Protein AF-A0AAW1VMZ6-F1 (afdb_monomer)

Secondary structure (DSSP, 8-state):
------------------------TT-TT--EEEEEEEEEE-SS-EEEEEEEEE--SS--B-TT--EEEEE-SSS-EEEEEESEEES-----TT-TT-SSS--SB--SEEEEEEPPTT--GGG--TT--STT-B--TTT-TTTTEEEEEEEEESS-S-SS---PPPBTTTT-------

Sequence (178 aa):
MVKADSIYTAVCCFFLLALGSAYDPLDPTGNITIRWDILSWTGDGYVATVSIFNYQMFRHVQAPGWSLGWSWTRDEVLWGMLGAETTERGDCSRFRGGVDDPPHCCKRNLKVVDLLPGTPYNQQIARCCKGGILTSMVQDQETSASLFQMTVGAAGTTTKCCVVPPLANGGRLLLLWR

Solvent-accessible surface area (backbone atoms only — not comparable to full-atom values): 10314 Å² total; per-residue (Å²): 140,81,86,88,77,85,80,83,78,78,78,76,75,79,72,75,78,72,82,69,68,95,74,42,92,92,39,82,82,43,45,73,50,76,47,80,45,76,77,47,77,49,89,38,18,33,34,34,39,38,40,39,36,28,58,20,61,85,56,58,44,54,85,86,22,47,36,50,39,29,34,52,86,65,77,40,33,34,50,43,64,28,12,39,44,64,82,64,37,66,77,52,85,84,58,76,89,28,98,87,60,65,61,60,25,45,43,54,67,43,43,34,31,41,29,48,70,85,65,57,75,94,47,55,44,75,56,29,30,58,33,24,44,26,32,11,39,75,76,36,63,74,46,8,33,39,27,30,36,38,33,37,30,60,67,48,74,64,90,73,67,82,77,78,54,57,36,40,81,82,66,46,65,59,56,79,86,120

pLDDT: mean 78.8, std 18.74, range [32.47, 96.94]

Mean predicted aligned error: 11.14 Å

InterPro domains:
  IPR006918 COBRA [PTHR31673] (11-165)
  IPR060662 COBRA, N-terminal domain [PF04833] (46-165)

Foldseek 3Di:
DDDDDDDPPPPPPPPPPPPDDVADPVFNPWDKDKDWAFPAADQFFTKIKIKIFGQGQADKQDPLAFKWKFFAPDQKFWQDKAQKAWPDADDQVVCVVDPPRTRRHRDRITIMWGAAPPPDPVRHDQLGHPSRIAGHCNVPVRRRMHMMMTIMGNQGRDPPDRDPTQTPPRPDGPPVPD

Organism: Rubus argutus (NCBI:txid59490)

Structure (mmCIF, N/CA/C/O backbone):
data_AF-A0AAW1VMZ6-F1
#
_entry.id   AF-A0AA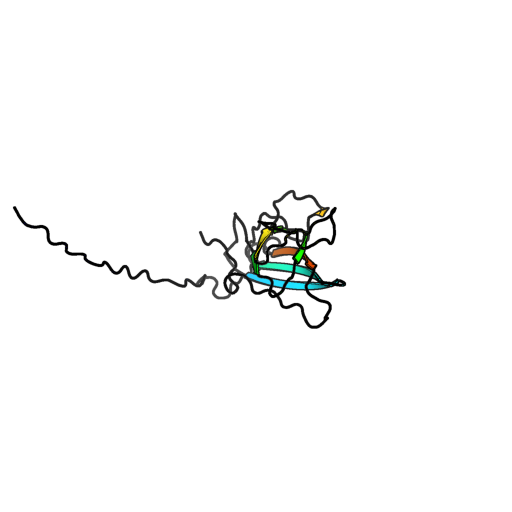W1VMZ6-F1
#
loop_
_atom_site.group_PDB
_atom_site.id
_atom_site.type_symbol
_atom_site.label_atom_id
_atom_site.label_alt_id
_atom_site.label_comp_id
_atom_site.label_asym_id
_atom_site.label_entity_id
_atom_site.label_seq_id
_atom_site.pdbx_PDB_ins_code
_atom_site.Cartn_x
_atom_site.Cartn_y
_atom_site.Cartn_z
_atom_site.occupancy
_atom_site.B_iso_or_equiv
_atom_site.auth_seq_id
_atom_site.auth_comp_id
_atom_site.auth_asym_id
_atom_site.auth_atom_id
_atom_site.pdbx_PDB_model_num
ATOM 1 N N . MET A 1 1 ? -40.238 -58.448 -2.789 1.00 36.75 1 MET A N 1
ATOM 2 C CA . MET A 1 1 ? -39.249 -57.951 -3.771 1.00 36.75 1 MET A CA 1
ATOM 3 C C . MET A 1 1 ? -39.868 -56.761 -4.483 1.00 36.75 1 MET A C 1
ATOM 5 O O . MET A 1 1 ? -40.692 -56.954 -5.364 1.00 36.75 1 MET A O 1
ATOM 9 N N . VAL A 1 2 ? -39.564 -55.549 -4.018 1.00 35.88 2 VAL A N 1
ATOM 10 C CA . VAL A 1 2 ? -40.061 -54.287 -4.589 1.00 35.88 2 VAL A CA 1
ATOM 11 C C . VAL A 1 2 ? -38.928 -53.704 -5.432 1.00 35.88 2 VAL A C 1
ATOM 13 O O . VAL A 1 2 ? -37.799 -53.620 -4.953 1.00 35.88 2 VAL A O 1
ATOM 16 N N . LYS A 1 3 ? -39.210 -53.384 -6.699 1.00 36.38 3 LYS A N 1
ATOM 17 C CA . LYS A 1 3 ? -38.272 -52.720 -7.612 1.00 36.38 3 LYS A CA 1
ATOM 18 C C . LYS A 1 3 ? -38.065 -51.281 -7.134 1.00 36.38 3 LYS A C 1
ATOM 20 O O . LYS A 1 3 ? -39.035 -50.566 -6.904 1.00 36.38 3 LYS A O 1
ATOM 25 N N . ALA A 1 4 ? -36.807 -50.909 -6.929 1.00 43.59 4 ALA A N 1
ATOM 26 C CA . ALA A 1 4 ? -36.398 -49.572 -6.533 1.00 43.59 4 ALA A CA 1
ATOM 27 C C . ALA A 1 4 ? -36.334 -48.683 -7.779 1.00 43.59 4 ALA A C 1
ATOM 29 O O . ALA A 1 4 ? -35.342 -48.720 -8.503 1.00 43.59 4 ALA A O 1
ATOM 30 N N . ASP A 1 5 ? -37.387 -47.904 -8.022 1.00 41.81 5 ASP A N 1
ATOM 31 C CA . ASP A 1 5 ? -37.356 -46.825 -9.005 1.00 41.81 5 ASP A CA 1
ATOM 32 C C . ASP A 1 5 ? -37.083 -45.502 -8.281 1.00 41.81 5 ASP A C 1
ATOM 34 O O . ASP A 1 5 ? -37.770 -45.099 -7.341 1.00 41.81 5 ASP A O 1
ATOM 38 N N . SER A 1 6 ? -35.974 -44.894 -8.691 1.00 41.31 6 SER A N 1
ATOM 39 C CA . SER A 1 6 ? -35.284 -43.778 -8.059 1.00 41.31 6 SER A CA 1
ATOM 40 C C . SER A 1 6 ? -36.091 -42.481 -8.126 1.00 41.31 6 SER A C 1
ATOM 42 O O . SER A 1 6 ? -36.323 -41.934 -9.204 1.00 41.31 6 SER A O 1
ATOM 44 N N . ILE A 1 7 ? -36.470 -41.950 -6.964 1.00 47.78 7 ILE A N 1
ATOM 45 C CA . ILE A 1 7 ? -37.054 -40.615 -6.822 1.00 47.78 7 ILE A CA 1
ATOM 46 C C . ILE A 1 7 ? -35.904 -39.662 -6.479 1.00 47.78 7 ILE A C 1
ATOM 48 O O . ILE A 1 7 ? -35.557 -39.477 -5.315 1.00 47.78 7 ILE A O 1
ATOM 52 N N . TYR A 1 8 ? -35.267 -39.072 -7.491 1.00 43.03 8 TYR A N 1
ATOM 53 C CA . TYR A 1 8 ? -34.312 -37.983 -7.279 1.00 43.03 8 TYR A CA 1
ATOM 54 C C . TYR A 1 8 ? -35.087 -36.704 -6.931 1.00 43.03 8 TYR A C 1
ATOM 56 O O . TYR A 1 8 ? -35.386 -35.882 -7.794 1.00 43.03 8 TYR A O 1
ATOM 64 N N . THR A 1 9 ? -35.441 -36.525 -5.658 1.00 47.03 9 THR A N 1
ATOM 65 C CA . THR A 1 9 ? -35.856 -35.220 -5.131 1.00 47.03 9 THR A CA 1
ATOM 66 C C . THR A 1 9 ? -34.674 -34.262 -5.226 1.00 47.03 9 THR A C 1
ATOM 68 O O . THR A 1 9 ? -33.769 -34.286 -4.392 1.00 47.03 9 THR A O 1
ATOM 71 N N . ALA A 1 10 ? -34.673 -33.419 -6.259 1.00 54.44 10 ALA A N 1
ATOM 72 C CA . ALA A 1 10 ? -33.813 -32.252 -6.339 1.00 54.44 10 ALA A CA 1
ATOM 73 C C . ALA A 1 10 ? -34.220 -31.281 -5.223 1.00 54.44 10 ALA A C 1
ATOM 75 O O . ALA A 1 10 ? -35.118 -30.454 -5.384 1.00 54.44 10 ALA A O 1
ATOM 76 N N . VAL A 1 11 ? -33.577 -31.406 -4.061 1.00 55.16 11 VAL A N 1
ATOM 77 C CA . VAL A 1 11 ? -33.596 -30.367 -3.034 1.00 55.16 11 VAL A CA 1
ATOM 78 C C . VAL A 1 11 ? -32.822 -29.196 -3.621 1.00 55.16 11 VAL A C 1
ATOM 80 O O . VAL A 1 11 ? -31.596 -29.130 -3.563 1.00 55.16 11 VAL A O 1
ATOM 83 N N . CYS A 1 12 ? -33.559 -28.299 -4.268 1.00 49.38 12 CYS A N 1
ATOM 84 C CA . CYS A 1 12 ? -33.076 -26.996 -4.672 1.00 49.38 12 CYS A CA 1
ATOM 85 C C . CYS A 1 12 ? -32.808 -26.215 -3.382 1.00 49.38 12 CYS A C 1
ATOM 87 O O . CYS A 1 12 ? -33.668 -25.484 -2.892 1.00 49.38 12 CYS A O 1
ATOM 89 N N . CYS A 1 13 ? -31.629 -26.424 -2.789 1.00 50.44 13 CYS A N 1
ATOM 90 C CA . CYS A 1 13 ? -31.060 -25.490 -1.835 1.00 50.44 13 CYS A CA 1
ATOM 91 C C . CYS A 1 13 ? -30.952 -24.156 -2.569 1.00 50.44 13 CYS A C 1
ATOM 93 O O . CYS A 1 13 ? -29.979 -23.898 -3.277 1.00 50.44 13 CYS A O 1
ATOM 95 N N . PHE A 1 14 ? -31.974 -23.317 -2.401 1.00 49.91 14 PHE A N 1
ATOM 96 C CA . PHE A 1 14 ? -31.858 -21.876 -2.507 1.00 49.91 14 PHE A CA 1
ATOM 97 C C . PHE A 1 14 ? -30.816 -21.447 -1.469 1.00 49.91 14 PHE A C 1
ATOM 99 O O . PHE A 1 14 ? -31.136 -20.973 -0.382 1.00 49.91 14 PHE A O 1
ATOM 106 N N . PHE A 1 15 ? -29.539 -21.652 -1.794 1.00 49.59 15 PHE A N 1
ATOM 107 C CA . PHE A 1 15 ? -28.476 -20.842 -1.246 1.00 49.59 15 PHE A CA 1
ATOM 108 C C . PHE A 1 15 ? -28.786 -19.432 -1.727 1.00 49.59 15 PHE A C 1
ATOM 110 O O . PHE A 1 15 ? -28.472 -19.050 -2.853 1.00 49.59 15 PHE A O 1
ATOM 117 N N . LEU A 1 16 ? -29.481 -18.681 -0.873 1.00 49.38 16 LEU A N 1
ATOM 118 C CA . LEU A 1 16 ? -29.458 -17.234 -0.903 1.00 49.38 16 LEU A CA 1
ATOM 119 C C . LEU A 1 16 ? -27.979 -16.855 -0.897 1.00 49.38 16 LEU A C 1
ATOM 121 O O . LEU A 1 16 ? -27.317 -16.898 0.140 1.00 49.38 16 LEU A O 1
ATOM 125 N N . LEU A 1 17 ? -27.444 -16.538 -2.074 1.00 50.62 17 LEU A N 1
ATOM 126 C CA . LEU A 1 17 ? -26.209 -15.789 -2.199 1.00 50.62 17 LEU A CA 1
AT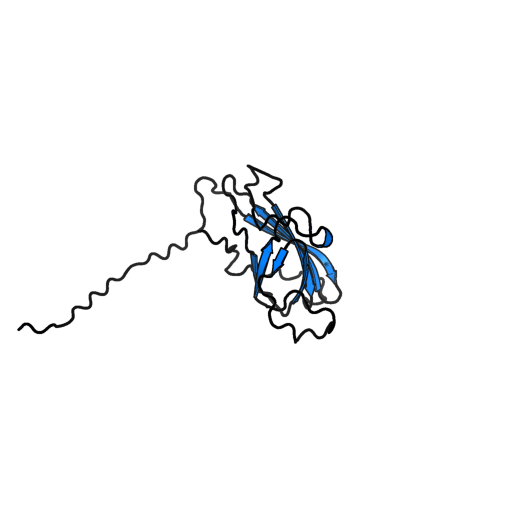OM 127 C C . LEU A 1 17 ? -26.507 -14.418 -1.598 1.00 50.62 17 LEU A C 1
ATOM 129 O O . LEU A 1 17 ? -26.889 -13.480 -2.293 1.00 50.62 17 LEU A O 1
ATOM 133 N N . ALA A 1 18 ? -26.388 -14.322 -0.277 1.00 51.62 18 ALA A N 1
ATOM 134 C CA . ALA A 1 18 ? -26.265 -13.050 0.386 1.00 51.62 18 ALA A CA 1
ATOM 135 C C . ALA A 1 18 ? -24.972 -12.437 -0.153 1.00 51.62 18 ALA A C 1
ATOM 137 O O . ALA A 1 18 ? -23.869 -12.789 0.266 1.00 51.62 18 ALA A O 1
ATOM 138 N N . LEU A 1 19 ? -25.106 -11.520 -1.110 1.00 49.56 19 LEU A N 1
ATOM 139 C CA . LEU A 1 19 ? -24.100 -10.502 -1.375 1.00 49.56 19 LEU A CA 1
ATOM 140 C C . LEU A 1 19 ? -24.062 -9.621 -0.123 1.00 49.56 19 LEU A C 1
ATOM 142 O O . LEU A 1 19 ? -24.613 -8.528 -0.101 1.00 49.56 19 LEU A O 1
ATOM 146 N N . GLY A 1 20 ? -23.510 -10.149 0.970 1.00 49.19 20 GLY A N 1
ATOM 147 C CA . GLY A 1 20 ? -23.432 -9.444 2.234 1.00 49.19 20 GLY A CA 1
ATOM 148 C C . GLY A 1 20 ? -22.498 -8.274 2.029 1.00 49.19 20 GLY A C 1
ATOM 149 O O . GLY A 1 20 ? -21.284 -8.474 2.015 1.00 49.19 20 GLY A O 1
ATOM 150 N N . SER A 1 21 ? -23.039 -7.071 1.818 1.00 56.09 21 SER A N 1
ATOM 151 C CA . SER A 1 21 ? -22.336 -5.845 2.175 1.00 56.09 21 SER A CA 1
ATOM 152 C C . SER A 1 21 ? -21.933 -5.996 3.641 1.00 56.09 21 SER A C 1
ATOM 154 O O . SER A 1 21 ? -22.704 -6.511 4.449 1.00 56.09 21 SER A O 1
ATOM 156 N N . ALA A 1 22 ? -20.699 -5.639 3.984 1.00 56.97 22 ALA A N 1
ATOM 157 C CA . ALA A 1 22 ? -20.262 -5.625 5.374 1.00 56.97 22 ALA A CA 1
ATOM 158 C C . ALA A 1 22 ? -20.888 -4.407 6.073 1.00 56.97 22 ALA A C 1
ATOM 160 O O . ALA A 1 22 ? -20.198 -3.458 6.426 1.00 56.97 22 ALA A O 1
ATOM 161 N N . TYR A 1 23 ? -22.217 -4.387 6.131 1.00 63.03 23 TYR A N 1
ATOM 162 C CA . TYR A 1 23 ? -23.002 -3.311 6.701 1.00 63.03 23 TYR A CA 1
ATOM 163 C C . TYR A 1 23 ? -23.120 -3.538 8.203 1.00 63.03 23 TYR A C 1
ATOM 165 O O . TYR A 1 23 ? -23.598 -4.587 8.637 1.00 63.03 23 TYR A O 1
ATOM 173 N N . ASP A 1 24 ? -22.667 -2.559 8.981 1.00 70.75 24 ASP A N 1
ATOM 174 C CA . ASP A 1 24 ? -22.766 -2.557 10.434 1.00 70.75 24 ASP A CA 1
ATOM 175 C C . ASP A 1 24 ? -23.875 -1.581 10.860 1.00 70.75 24 ASP A C 1
ATOM 177 O O . ASP A 1 24 ? -23.702 -0.371 10.719 1.00 70.75 24 ASP A O 1
ATOM 181 N N . PRO A 1 25 ? -25.025 -2.060 11.370 1.00 75.75 25 PRO A N 1
ATOM 182 C CA . PRO A 1 25 ? -26.114 -1.184 11.799 1.00 75.75 25 PRO A CA 1
ATOM 183 C C . PRO A 1 25 ? -25.729 -0.225 12.933 1.00 75.75 25 PRO A C 1
ATOM 185 O O . PRO A 1 25 ? -26.392 0.797 13.102 1.00 75.75 25 PRO A O 1
ATOM 188 N N . LEU A 1 26 ? -24.693 -0.553 13.715 1.00 80.38 26 LEU A N 1
ATOM 189 C CA . LEU A 1 26 ? -24.195 0.289 14.805 1.00 80.38 26 LEU A CA 1
ATOM 190 C C . LEU A 1 26 ? -23.210 1.358 14.317 1.00 80.38 26 LEU A C 1
ATOM 192 O O . LEU A 1 26 ? -22.935 2.308 15.046 1.00 80.38 26 LEU A O 1
ATOM 196 N N . ASP A 1 27 ? -22.700 1.212 13.096 1.00 80.81 27 ASP A N 1
ATOM 197 C CA . ASP A 1 27 ? -21.788 2.157 12.463 1.00 80.81 27 ASP A CA 1
ATOM 198 C C . ASP A 1 27 ? -22.094 2.289 10.958 1.00 80.81 27 ASP A 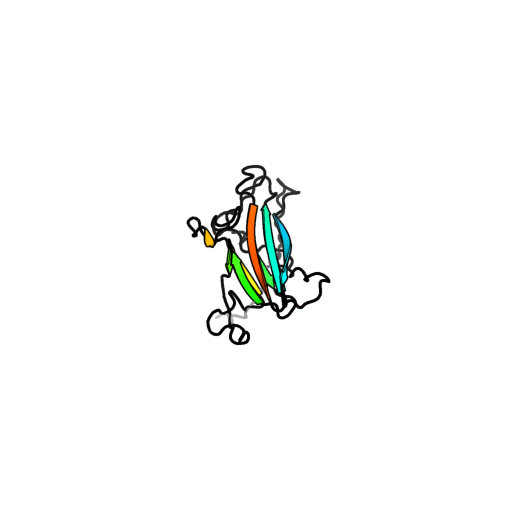C 1
ATOM 200 O O . ASP A 1 27 ? -21.320 1.853 10.099 1.00 80.81 27 ASP A O 1
ATOM 204 N N . PRO A 1 28 ? -23.252 2.883 10.614 1.00 80.31 28 PRO A N 1
ATOM 205 C CA . PRO A 1 28 ? -23.744 2.938 9.238 1.00 80.31 28 PRO A CA 1
ATOM 206 C C . PRO A 1 28 ? -22.873 3.801 8.310 1.00 80.31 28 PRO A C 1
ATOM 208 O O . PRO A 1 28 ? -23.012 3.722 7.089 1.00 80.31 28 PRO A O 1
ATOM 211 N N . THR A 1 29 ? -21.988 4.630 8.869 1.00 84.00 29 THR A N 1
ATOM 212 C CA . THR A 1 29 ? -21.056 5.498 8.131 1.00 84.00 29 THR A CA 1
ATOM 213 C C . THR A 1 29 ? -19.607 5.009 8.168 1.00 84.00 29 THR A C 1
ATOM 215 O O . THR A 1 29 ? -18.755 5.584 7.485 1.00 84.00 29 THR A O 1
ATOM 218 N N . GLY A 1 30 ? -19.320 3.964 8.946 1.00 84.31 30 GLY A N 1
ATOM 219 C CA . GLY A 1 30 ? -17.989 3.404 9.113 1.00 84.31 30 GLY A CA 1
ATOM 220 C C . GLY A 1 30 ? -17.438 2.853 7.809 1.00 84.31 30 GLY A C 1
ATOM 221 O O . GLY A 1 30 ? -18.082 2.068 7.110 1.00 84.31 30 GLY A O 1
ATOM 222 N N . ASN A 1 31 ? -16.213 3.242 7.475 1.00 88.19 31 ASN A N 1
ATOM 223 C CA . ASN A 1 31 ? -15.536 2.746 6.288 1.00 88.19 31 ASN A CA 1
ATOM 224 C C . ASN A 1 31 ? -14.038 2.577 6.524 1.00 88.19 31 ASN A C 1
ATOM 226 O O . ASN A 1 31 ? -13.459 3.131 7.458 1.00 88.19 31 ASN A O 1
ATOM 230 N N . ILE A 1 32 ? -13.414 1.806 5.642 1.00 89.44 32 ILE A N 1
ATOM 231 C CA . ILE A 1 32 ? -11.966 1.775 5.511 1.00 89.44 32 ILE A CA 1
ATOM 232 C C . ILE A 1 32 ? -11.634 2.499 4.217 1.00 89.44 32 ILE A C 1
ATOM 234 O O . ILE A 1 32 ? -12.106 2.116 3.146 1.00 89.44 32 ILE A O 1
ATOM 238 N N . THR A 1 33 ? -10.836 3.552 4.322 1.00 90.19 33 THR A N 1
ATOM 239 C CA . THR A 1 33 ? -10.415 4.353 3.175 1.00 90.19 33 THR A CA 1
ATOM 240 C C . THR A 1 33 ? -8.983 4.002 2.815 1.00 90.19 33 THR A C 1
ATOM 242 O O . THR A 1 33 ? -8.113 3.961 3.682 1.00 90.19 33 THR A O 1
ATOM 245 N N . ILE A 1 34 ? -8.735 3.786 1.524 1.00 91.75 34 ILE A N 1
ATOM 246 C CA . ILE A 1 34 ? -7.399 3.559 0.974 1.00 91.75 34 ILE A CA 1
ATOM 247 C C . ILE A 1 34 ? -7.087 4.716 0.033 1.00 91.75 34 ILE A C 1
ATOM 249 O O . ILE A 1 34 ? -7.871 4.996 -0.876 1.00 91.75 34 ILE A O 1
ATOM 253 N N . ARG A 1 35 ? -5.960 5.395 0.240 1.00 90.25 35 ARG A N 1
ATOM 254 C CA . ARG A 1 35 ? -5.523 6.517 -0.601 1.00 90.25 35 ARG A CA 1
ATOM 255 C C . ARG A 1 35 ? -4.168 6.215 -1.209 1.00 90.25 35 ARG A C 1
ATOM 257 O O . ARG A 1 35 ? -3.340 5.560 -0.584 1.00 90.25 35 ARG A O 1
ATOM 264 N N . TRP A 1 36 ? -3.980 6.708 -2.424 1.00 89.75 36 TRP A N 1
ATOM 265 C CA . TRP A 1 36 ? -2.769 6.558 -3.216 1.00 89.75 36 TRP A CA 1
ATOM 266 C C . TRP A 1 36 ? -2.218 7.948 -3.495 1.00 89.75 36 TRP A C 1
ATOM 268 O O . TRP A 1 36 ? -2.798 8.695 -4.281 1.00 89.75 36 TRP A O 1
ATOM 278 N N . ASP A 1 37 ? -1.116 8.290 -2.841 1.00 90.06 37 ASP A N 1
ATOM 279 C CA . ASP A 1 37 ? -0.487 9.600 -2.939 1.00 90.06 37 ASP A CA 1
ATOM 280 C C . ASP A 1 37 ? 0.815 9.469 -3.737 1.00 90.06 37 ASP A C 1
ATOM 282 O O . ASP A 1 37 ? 1.786 8.872 -3.272 1.00 90.06 37 ASP A O 1
ATOM 286 N N . ILE A 1 38 ? 0.838 10.005 -4.961 1.00 89.88 38 ILE A N 1
ATOM 287 C CA . ILE A 1 38 ? 2.034 10.002 -5.817 1.00 89.88 38 ILE A CA 1
ATOM 288 C C . ILE A 1 38 ? 2.984 11.091 -5.317 1.00 89.88 38 ILE A C 1
ATOM 290 O O . ILE A 1 38 ? 2.658 12.275 -5.367 1.00 89.88 38 ILE A O 1
ATOM 294 N N . LEU A 1 39 ? 4.161 10.687 -4.844 1.00 90.06 39 LEU A N 1
ATOM 295 C CA . LEU A 1 39 ? 5.169 11.591 -4.293 1.00 90.06 39 LEU A CA 1
ATOM 296 C C . LEU A 1 39 ? 6.048 12.196 -5.385 1.00 90.06 39 LEU A C 1
ATOM 298 O O . LEU A 1 39 ? 6.357 13.386 -5.360 1.00 90.06 39 LEU A O 1
ATOM 302 N N . SER A 1 40 ? 6.479 11.367 -6.332 1.00 88.69 40 SER A N 1
ATOM 303 C CA . SER A 1 40 ? 7.370 11.780 -7.410 1.00 88.69 40 SER A CA 1
ATOM 304 C C . SER A 1 40 ? 7.238 10.861 -8.617 1.00 88.69 40 SER A C 1
ATOM 306 O O . SER A 1 40 ? 6.835 9.703 -8.507 1.00 88.69 40 SER A O 1
ATOM 308 N N . TRP A 1 41 ? 7.597 11.396 -9.778 1.00 86.75 41 TRP A N 1
ATOM 309 C CA . TRP A 1 41 ? 7.678 10.658 -11.032 1.00 86.75 41 TRP A CA 1
ATOM 310 C C . TRP A 1 41 ? 9.133 10.295 -11.312 1.00 86.75 41 TRP A C 1
ATOM 312 O O . TRP A 1 41 ? 10.028 11.115 -11.097 1.00 86.75 41 TRP A O 1
ATOM 322 N N . THR A 1 42 ? 9.369 9.081 -11.794 1.00 82.38 42 THR A N 1
ATOM 323 C CA . THR A 1 42 ? 10.677 8.629 -12.281 1.00 82.38 42 THR A CA 1
ATOM 324 C C . THR A 1 42 ? 10.676 8.600 -13.811 1.00 82.38 42 THR A C 1
ATOM 326 O O . THR A 1 42 ? 9.673 8.910 -14.454 1.00 82.38 42 THR A O 1
ATOM 329 N N . GLY A 1 43 ? 11.814 8.255 -14.422 1.00 79.56 43 GLY A N 1
ATOM 330 C CA . GLY A 1 43 ? 11.938 8.210 -15.882 1.00 79.56 43 GLY A CA 1
ATOM 331 C C . GLY A 1 43 ? 11.013 7.195 -16.564 1.00 79.56 43 GLY A C 1
ATOM 332 O O . GLY A 1 43 ? 10.701 7.368 -17.735 1.00 79.56 43 GLY A O 1
ATOM 333 N N . ASP A 1 44 ? 10.563 6.163 -15.854 1.00 81.56 44 ASP A N 1
ATOM 334 C CA . ASP A 1 44 ? 9.736 5.069 -16.370 1.00 81.56 44 ASP A CA 1
ATOM 335 C C . ASP A 1 44 ? 8.571 4.697 -15.431 1.00 81.56 44 ASP A C 1
ATOM 337 O O . ASP A 1 44 ? 7.910 3.676 -15.635 1.00 81.56 44 ASP A O 1
ATOM 341 N N . GLY A 1 45 ? 8.312 5.502 -14.399 1.00 88.00 45 GLY A N 1
ATOM 342 C CA . GLY A 1 45 ? 7.518 5.092 -13.249 1.00 88.00 45 GLY A CA 1
ATOM 343 C C . GLY A 1 45 ? 7.200 6.214 -12.264 1.00 88.00 45 GLY A C 1
ATOM 344 O O . GLY A 1 45 ? 7.207 7.399 -12.603 1.00 88.00 45 GLY A O 1
ATOM 345 N N . TYR A 1 46 ? 6.897 5.836 -11.026 1.00 90.06 46 TYR A N 1
ATOM 346 C CA . TYR A 1 46 ? 6.580 6.768 -9.949 1.00 90.06 46 TYR A CA 1
ATOM 347 C C . TYR A 1 46 ? 6.818 6.151 -8.568 1.00 90.06 46 TYR A C 1
ATOM 349 O O . TYR A 1 46 ? 6.820 4.933 -8.388 1.00 90.06 46 TYR A O 1
ATOM 357 N N . VAL A 1 47 ? 6.981 7.011 -7.568 1.00 92.69 47 VAL A N 1
ATOM 358 C CA . VAL A 1 47 ? 6.967 6.635 -6.153 1.00 92.69 47 VAL A CA 1
ATOM 359 C C . VAL A 1 47 ? 5.635 7.073 -5.563 1.00 92.69 47 VAL A C 1
ATOM 361 O O . VAL A 1 47 ? 5.234 8.227 -5.723 1.00 92.69 47 VAL A O 1
ATOM 364 N N . ALA A 1 48 ? 4.949 6.165 -4.874 1.00 93.38 48 ALA A N 1
ATOM 365 C CA . ALA A 1 48 ? 3.682 6.454 -4.216 1.00 93.38 48 ALA A CA 1
ATOM 366 C C . ALA A 1 48 ? 3.668 5.949 -2.776 1.00 93.38 48 ALA A C 1
ATOM 368 O O . ALA A 1 48 ? 4.210 4.890 -2.466 1.00 93.38 48 ALA A O 1
ATOM 369 N N . THR A 1 49 ? 2.991 6.693 -1.912 1.00 95.62 49 THR A N 1
ATOM 370 C CA . THR A 1 49 ? 2.606 6.237 -0.580 1.00 95.62 49 THR A CA 1
ATOM 371 C C . THR A 1 49 ? 1.156 5.790 -0.622 1.00 95.62 49 THR A C 1
ATOM 373 O O . THR A 1 49 ? 0.292 6.500 -1.136 1.00 95.62 49 THR A O 1
ATOM 376 N N . VAL A 1 50 ? 0.878 4.620 -0.062 1.00 95.00 50 VAL A N 1
ATOM 377 C CA . VAL A 1 50 ? -0.483 4.141 0.157 1.00 95.00 50 VAL A CA 1
ATOM 378 C C . VA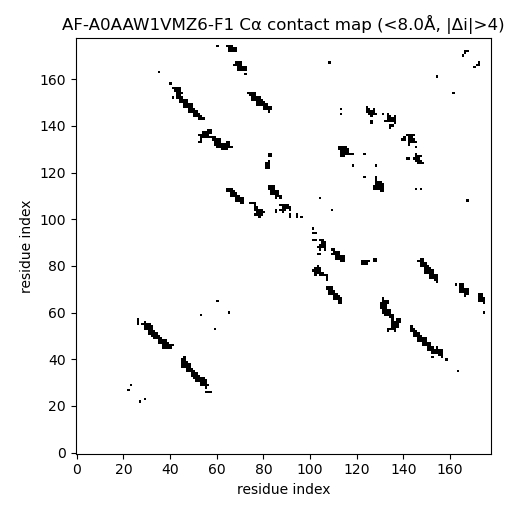L A 1 50 ? -0.796 4.241 1.628 1.00 95.00 50 VAL A C 1
ATOM 380 O O . VAL A 1 50 ? -0.017 3.802 2.471 1.00 95.00 50 VAL A O 1
ATOM 383 N N . SER A 1 51 ? -1.948 4.823 1.927 1.00 94.44 51 SER A N 1
ATOM 384 C CA . SER A 1 51 ? -2.457 4.947 3.284 1.00 94.44 51 SER A CA 1
ATOM 385 C C . SER A 1 51 ? -3.789 4.228 3.415 1.00 94.44 51 SER A C 1
ATOM 387 O O . SER A 1 51 ? -4.662 4.349 2.559 1.00 94.44 51 SER A O 1
ATOM 389 N N . ILE A 1 52 ? -3.932 3.465 4.493 1.00 94.94 52 ILE A N 1
ATOM 390 C CA . ILE A 1 52 ? -5.140 2.732 4.856 1.00 94.94 52 ILE A CA 1
ATOM 391 C C . ILE A 1 52 ? -5.609 3.291 6.191 1.00 94.94 52 ILE A C 1
ATOM 393 O O . ILE A 1 52 ? -4.867 3.245 7.170 1.00 94.94 52 ILE A O 1
ATOM 397 N N . PHE A 1 53 ? -6.829 3.812 6.228 1.00 93.19 53 PHE A N 1
ATOM 398 C CA . PHE A 1 53 ? -7.451 4.374 7.422 1.00 93.19 53 PHE A CA 1
ATOM 399 C C . PHE A 1 53 ? -8.709 3.599 7.766 1.00 93.19 53 PHE A C 1
ATOM 401 O O . PHE A 1 53 ? -9.565 3.411 6.904 1.00 93.19 53 PHE A O 1
ATOM 408 N N . ASN A 1 54 ? -8.843 3.199 9.026 1.00 92.62 54 ASN A N 1
ATOM 409 C CA . ASN A 1 54 ? -10.059 2.598 9.543 1.00 92.62 54 ASN A CA 1
ATOM 410 C C . ASN A 1 54 ? -10.903 3.643 10.289 1.00 92.62 54 ASN A C 1
ATOM 412 O O . ASN A 1 54 ? -10.650 3.952 11.451 1.00 92.62 54 ASN A O 1
ATOM 416 N N . TYR A 1 55 ? -11.917 4.175 9.608 1.00 91.12 55 TYR A N 1
ATOM 417 C CA . TYR A 1 55 ? -12.883 5.129 10.161 1.00 91.12 55 TYR A CA 1
ATOM 418 C C . TYR A 1 55 ? -14.092 4.450 10.812 1.00 91.12 55 TYR A C 1
ATOM 420 O O . TYR A 1 55 ? -15.084 5.116 11.099 1.00 91.12 55 TYR A O 1
ATOM 428 N N . GLN A 1 56 ? -14.047 3.135 11.031 1.00 88.56 56 GLN A N 1
ATOM 429 C CA . GLN A 1 56 ? -15.095 2.451 11.780 1.00 88.56 56 GLN A CA 1
ATOM 430 C C . GLN A 1 56 ? -15.008 2.824 13.266 1.00 88.56 56 GLN A C 1
ATOM 432 O O . GLN A 1 56 ? -13.913 2.982 13.796 1.00 88.56 56 GLN A O 1
ATOM 437 N N . MET A 1 57 ? -16.144 2.947 13.954 1.00 85.19 57 MET A N 1
ATOM 438 C CA . MET A 1 57 ? -16.229 3.355 15.360 1.00 85.19 57 MET A CA 1
ATOM 439 C C . MET A 1 57 ? -15.844 2.238 16.333 1.00 85.19 57 MET A C 1
ATOM 441 O O . MET A 1 57 ? -15.137 2.480 17.313 1.00 85.19 57 MET A O 1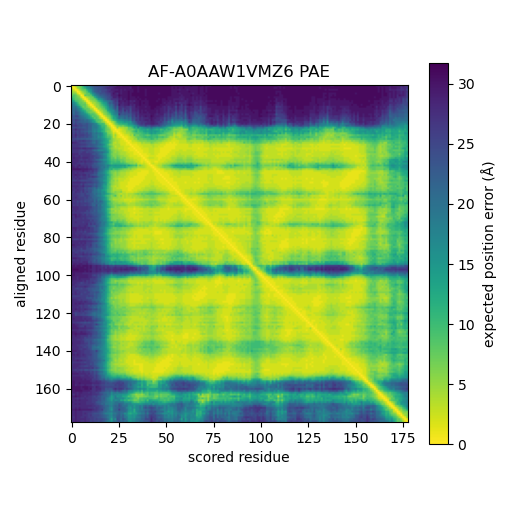
ATOM 445 N N . PHE A 1 58 ? -16.274 1.003 16.074 1.00 83.56 58 PHE A N 1
ATOM 446 C CA . PHE A 1 58 ? -16.114 -0.105 17.029 1.00 83.56 58 PHE A CA 1
ATOM 447 C C . PHE A 1 58 ? -15.369 -1.313 16.472 1.00 83.56 58 PHE A C 1
ATOM 449 O O . PHE A 1 58 ? -15.024 -2.228 17.216 1.00 83.56 58 PHE A O 1
ATOM 456 N N . ARG A 1 59 ? -15.119 -1.333 15.163 1.00 86.81 59 ARG A N 1
ATOM 457 C CA . ARG A 1 59 ? -14.562 -2.496 14.483 1.00 86.81 59 ARG A CA 1
ATOM 458 C C . ARG A 1 59 ? -13.075 -2.312 14.230 1.00 86.81 59 ARG A C 1
ATOM 460 O O . ARG A 1 59 ? -12.634 -1.280 13.732 1.00 86.81 59 ARG A O 1
ATOM 467 N N . HIS A 1 60 ? -12.318 -3.350 14.559 1.00 88.81 60 HIS A N 1
ATOM 468 C CA . HIS A 1 60 ? -10.881 -3.422 14.342 1.00 88.81 60 HIS A CA 1
ATOM 469 C C . HIS A 1 60 ? -10.589 -4.484 13.285 1.00 88.81 60 HIS A C 1
ATOM 471 O O . HIS A 1 60 ? -11.245 -5.526 13.244 1.00 88.81 60 HIS A O 1
ATOM 477 N N . VAL A 1 61 ? -9.564 -4.252 12.475 1.00 90.00 61 VAL A N 1
ATOM 478 C CA . VAL A 1 61 ? -8.900 -5.306 11.715 1.00 90.00 61 VAL A CA 1
ATOM 479 C C . VAL A 1 61 ? -7.918 -5.983 12.661 1.00 90.00 61 VAL A C 1
ATOM 481 O O . VAL A 1 61 ? -6.909 -5.394 13.044 1.00 90.00 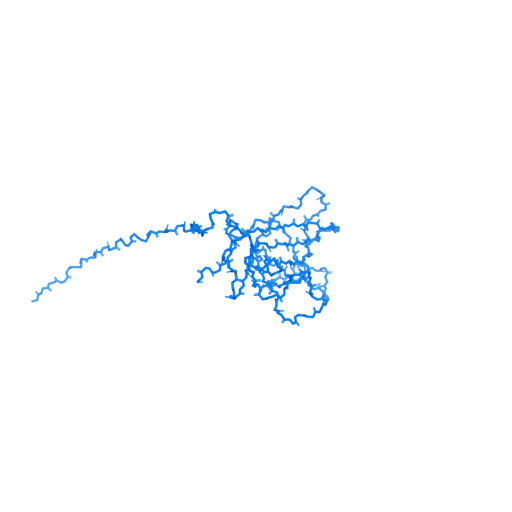61 VAL A O 1
ATOM 484 N N . GLN A 1 62 ? -8.251 -7.198 13.082 1.00 89.56 62 GLN A N 1
ATOM 485 C CA . GLN A 1 62 ? -7.405 -8.028 13.938 1.00 89.56 62 GLN A CA 1
ATOM 486 C C . GLN A 1 62 ? -6.521 -8.955 13.093 1.00 89.56 62 GLN A C 1
ATOM 488 O O . GLN A 1 62 ? -6.640 -8.992 11.867 1.00 89.56 62 GLN A O 1
ATOM 493 N N . ALA A 1 63 ? -5.630 -9.710 13.742 1.00 88.19 63 ALA A N 1
ATOM 494 C CA . ALA A 1 63 ? -4.817 -10.734 13.086 1.00 88.19 63 ALA A CA 1
ATOM 495 C C . ALA A 1 63 ? -5.704 -11.688 12.244 1.00 88.19 63 ALA A C 1
ATOM 497 O O . ALA A 1 63 ? -6.765 -12.093 12.721 1.00 88.19 63 ALA A O 1
ATOM 498 N N . PRO A 1 64 ? -5.312 -12.051 11.007 1.00 87.81 64 PRO A N 1
ATOM 499 C CA . PRO A 1 64 ? -3.980 -11.916 10.404 1.00 87.81 64 PRO A CA 1
ATOM 500 C C . PRO A 1 64 ? -3.662 -10.528 9.819 1.00 87.81 64 PRO A C 1
ATOM 502 O O . PRO A 1 64 ? -2.647 -10.377 9.149 1.00 87.81 64 PRO A O 1
ATOM 505 N N . GLY A 1 65 ? -4.514 -9.532 10.068 1.00 91.25 65 GLY A N 1
ATOM 506 C CA . GLY A 1 65 ? -4.336 -8.164 9.612 1.00 91.25 65 GLY A CA 1
ATOM 507 C C . GLY A 1 65 ? -4.987 -7.900 8.258 1.00 91.25 65 GLY A C 1
ATOM 508 O O . GLY A 1 65 ? -5.622 -8.770 7.653 1.00 91.25 65 GLY A O 1
ATOM 509 N N . TRP A 1 66 ? -4.858 -6.665 7.777 1.00 92.62 66 TRP A N 1
ATOM 510 C CA . TRP A 1 66 ? -5.325 -6.303 6.446 1.00 92.62 66 TRP A CA 1
ATOM 511 C C . TRP A 1 66 ? -4.470 -6.980 5.369 1.00 92.62 66 TRP A C 1
ATOM 513 O O . TRP A 1 66 ? -3.259 -7.144 5.504 1.00 92.62 66 TRP A O 1
ATOM 523 N N . SER A 1 67 ? -5.117 -7.336 4.260 1.00 92.31 67 SER A N 1
ATOM 524 C CA . SER A 1 67 ? -4.432 -7.718 3.029 1.00 92.31 67 SER A CA 1
ATOM 525 C C . SER A 1 67 ? -5.017 -6.916 1.876 1.00 92.31 67 SER A C 1
ATOM 527 O O . SER A 1 67 ? -6.236 -6.879 1.682 1.00 92.31 67 SER A O 1
ATOM 529 N N . LEU A 1 68 ? -4.149 -6.225 1.145 1.00 92.00 68 LEU A N 1
ATOM 530 C CA . LEU A 1 68 ? -4.536 -5.344 0.056 1.00 92.00 68 LEU A CA 1
ATOM 531 C C . LEU A 1 68 ? -4.106 -5.963 -1.266 1.00 92.00 68 LEU A C 1
ATOM 533 O O . LEU A 1 68 ? -2.930 -6.245 -1.466 1.00 92.00 68 LEU A O 1
ATOM 537 N N . GLY A 1 69 ? -5.053 -6.172 -2.175 1.00 91.69 69 GLY A N 1
ATOM 538 C CA . GLY A 1 69 ? -4.759 -6.684 -3.507 1.00 91.69 69 GLY A CA 1
ATOM 539 C C . GLY A 1 69 ? -5.265 -5.757 -4.596 1.00 91.69 69 GLY A C 1
ATOM 540 O O . GLY A 1 69 ? -6.337 -5.165 -4.468 1.00 91.69 69 GLY A O 1
ATOM 541 N N . TRP A 1 70 ? -4.506 -5.645 -5.679 1.00 90.19 70 TRP A N 1
ATOM 542 C CA . TRP A 1 70 ? -4.896 -4.912 -6.881 1.00 90.19 70 TRP A CA 1
ATOM 543 C C . TRP A 1 70 ? -4.250 -5.528 -8.112 1.00 90.19 70 TRP A C 1
ATOM 545 O O . TRP A 1 70 ? -3.314 -6.323 -8.015 1.00 90.19 70 TRP A O 1
ATOM 555 N N . SER A 1 71 ? -4.759 -5.147 -9.275 1.00 89.50 71 SER A N 1
ATOM 556 C CA . SER A 1 71 ? -4.199 -5.566 -10.552 1.00 89.50 71 SER A CA 1
ATOM 557 C C . SER A 1 71 ? -3.698 -4.355 -11.316 1.00 89.50 71 SER A C 1
ATOM 559 O O . SER A 1 71 ? -4.437 -3.384 -11.488 1.00 89.50 71 SER A O 1
A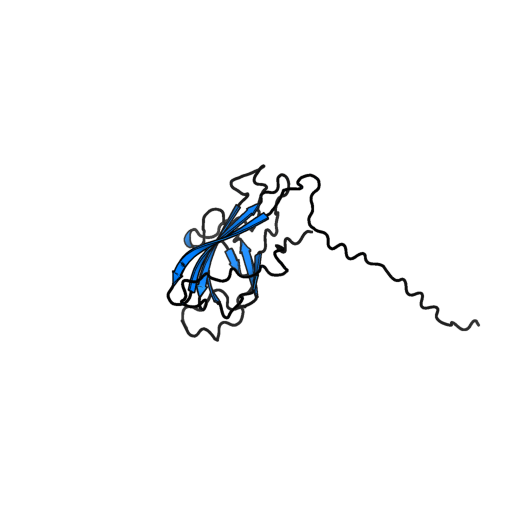TOM 561 N N . TRP A 1 72 ? -2.461 -4.421 -11.804 1.00 87.50 72 TRP A N 1
ATOM 562 C CA . TRP A 1 72 ? -1.925 -3.392 -12.689 1.00 87.50 72 TRP A CA 1
ATOM 563 C C . TRP A 1 72 ? -2.766 -3.279 -13.956 1.00 87.50 72 TRP A C 1
ATOM 565 O O . TRP A 1 72 ? -3.159 -4.282 -14.573 1.00 87.50 72 TRP A O 1
ATOM 575 N N . THR A 1 73 ? -3.052 -2.042 -14.355 1.00 83.12 73 THR A N 1
ATOM 576 C CA . THR A 1 73 ? -3.883 -1.794 -15.540 1.00 83.12 73 THR A CA 1
ATOM 577 C C . THR A 1 73 ? -3.084 -2.007 -16.820 1.00 83.12 73 THR A C 1
ATOM 579 O O . THR A 1 73 ? -3.636 -2.481 -17.816 1.00 83.12 73 THR A O 1
ATOM 582 N N . ARG A 1 74 ? -1.776 -1.743 -16.761 1.00 83.12 74 ARG A N 1
ATOM 583 C CA . ARG A 1 74 ? -0.812 -1.893 -17.856 1.00 83.12 74 ARG A CA 1
ATOM 584 C C . ARG A 1 74 ? 0.302 -2.872 -17.461 1.00 83.12 74 ARG A C 1
ATOM 586 O O . ARG A 1 74 ? 0.094 -3.735 -16.611 1.00 83.12 74 ARG A O 1
ATOM 593 N N . ASP A 1 75 ? 1.464 -2.737 -18.090 1.00 84.25 75 ASP A N 1
ATOM 594 C CA . ASP A 1 75 ? 2.664 -3.551 -17.866 1.00 84.25 75 ASP A CA 1
ATOM 595 C C . ASP A 1 75 ? 3.519 -3.033 -16.689 1.00 84.25 75 ASP A C 1
ATOM 597 O O . ASP A 1 75 ? 4.744 -3.131 -16.715 1.00 84.25 75 ASP A O 1
ATOM 601 N N . GLU A 1 76 ? 2.875 -2.462 -15.668 1.00 88.75 76 GLU A N 1
ATOM 602 C CA . GLU A 1 76 ? 3.546 -1.911 -14.487 1.00 88.75 76 GLU A CA 1
ATOM 603 C C . GLU A 1 76 ? 4.237 -3.018 -13.675 1.00 88.75 76 GLU A C 1
ATOM 605 O O . GLU A 1 76 ? 3.788 -4.168 -13.627 1.00 88.75 76 GLU A O 1
ATOM 610 N N . VAL A 1 77 ? 5.336 -2.653 -13.014 1.00 90.81 77 VAL A N 1
ATOM 611 C CA . VAL A 1 77 ? 6.137 -3.548 -12.172 1.00 90.81 77 VAL A CA 1
ATOM 612 C C . VAL A 1 77 ? 6.462 -2.882 -10.843 1.00 90.81 77 VAL A C 1
ATOM 614 O O . VAL A 1 77 ? 6.655 -1.669 -10.778 1.00 90.81 77 VAL A O 1
ATOM 617 N N . LEU A 1 78 ? 6.533 -3.670 -9.772 1.00 93.00 78 LEU A N 1
ATOM 618 C CA . LEU A 1 78 ? 6.900 -3.182 -8.450 1.00 93.00 78 LEU A CA 1
ATOM 619 C C . LEU A 1 78 ? 8.408 -3.361 -8.239 1.00 93.00 78 LEU A C 1
ATOM 621 O O . LEU A 1 78 ? 8.886 -4.488 -8.100 1.00 93.00 78 LEU A O 1
ATOM 625 N N . TRP A 1 79 ? 9.150 -2.257 -8.193 1.00 92.00 79 TRP A N 1
ATOM 626 C CA . TRP A 1 79 ? 10.599 -2.262 -7.977 1.00 92.00 79 TRP A CA 1
ATOM 627 C C . TRP A 1 79 ? 10.970 -2.405 -6.507 1.00 92.00 79 TRP A C 1
ATOM 629 O O . TRP A 1 79 ? 11.856 -3.187 -6.183 1.00 92.00 79 TRP A O 1
ATOM 639 N N . GLY A 1 80 ? 10.265 -1.708 -5.617 1.00 92.62 80 GLY A N 1
ATOM 640 C CA . GLY A 1 80 ? 10.578 -1.695 -4.191 1.00 92.62 80 GLY A CA 1
ATOM 641 C C . GLY A 1 80 ? 9.377 -1.327 -3.334 1.00 92.62 80 GLY A C 1
ATOM 642 O O . GLY A 1 80 ? 8.409 -0.738 -3.823 1.00 92.62 80 GLY A O 1
ATOM 643 N N . MET A 1 81 ? 9.448 -1.691 -2.054 1.00 94.88 81 MET A N 1
ATOM 644 C CA . MET A 1 81 ? 8.405 -1.410 -1.074 1.00 94.88 81 MET A CA 1
ATOM 645 C C . MET A 1 81 ? 9.003 -1.210 0.323 1.00 94.88 81 MET A C 1
ATOM 647 O O . MET A 1 81 ? 9.991 -1.854 0.673 1.00 94.88 81 MET A O 1
ATOM 651 N N . LEU A 1 82 ? 8.407 -0.312 1.107 1.00 96.56 82 LEU A N 1
ATOM 652 C CA . LEU A 1 82 ? 8.756 -0.039 2.504 1.00 96.56 82 LEU A CA 1
ATOM 653 C C . LEU A 1 82 ? 7.496 -0.083 3.365 1.00 96.56 82 LEU A C 1
ATOM 655 O O . LEU A 1 82 ? 6.457 0.446 2.971 1.00 96.56 82 LEU A O 1
ATOM 659 N N . GLY A 1 83 ? 7.597 -0.679 4.550 1.00 95.56 83 GLY A N 1
ATOM 660 C CA . GLY A 1 83 ? 6.495 -0.821 5.502 1.00 95.56 83 GLY A CA 1
ATOM 661 C C . GLY A 1 83 ? 5.514 -1.957 5.216 1.00 95.56 83 GLY A C 1
ATOM 662 O O . GLY A 1 83 ? 4.705 -2.286 6.074 1.00 95.56 83 GLY A O 1
ATOM 663 N N . ALA A 1 84 ? 5.593 -2.586 4.049 1.00 95.88 84 ALA A N 1
ATOM 664 C CA . ALA A 1 84 ? 4.760 -3.718 3.668 1.00 95.88 84 ALA A CA 1
ATOM 665 C C . ALA A 1 84 ? 5.557 -4.681 2.782 1.00 95.88 84 ALA A C 1
ATOM 667 O O . ALA A 1 84 ? 6.587 -4.304 2.221 1.00 95.88 84 ALA A O 1
ATOM 668 N N . GLU A 1 85 ? 5.040 -5.895 2.595 1.00 95.56 85 GLU A N 1
ATOM 669 C CA . GLU A 1 85 ? 5.628 -6.905 1.714 1.00 95.56 85 GLU A CA 1
ATOM 670 C C . GLU A 1 85 ? 4.580 -7.565 0.805 1.00 95.56 85 GLU A C 1
ATOM 672 O O . GLU A 1 85 ? 3.411 -7.728 1.170 1.00 95.56 85 GLU A O 1
ATOM 677 N N . THR A 1 86 ? 4.979 -7.932 -0.418 1.00 94.56 86 THR A N 1
ATOM 678 C CA . THR A 1 86 ? 4.122 -8.739 -1.296 1.00 94.56 86 THR A CA 1
ATOM 679 C C . THR A 1 86 ? 4.160 -10.201 -0.880 1.00 94.56 86 THR A C 1
ATOM 681 O O . THR A 1 86 ? 5.233 -10.754 -0.670 1.00 94.56 86 THR A O 1
ATOM 684 N N . THR A 1 87 ? 3.014 -10.882 -0.863 1.00 93.00 87 THR A N 1
ATOM 685 C CA . THR A 1 87 ? 2.975 -12.312 -0.505 1.00 93.00 87 THR A CA 1
ATOM 686 C C . THR A 1 87 ? 3.582 -13.220 -1.575 1.00 93.00 87 THR A C 1
ATOM 688 O O . THR A 1 87 ? 3.878 -14.380 -1.309 1.00 93.00 87 THR A O 1
ATOM 691 N N . GLU A 1 88 ? 3.711 -12.729 -2.809 1.00 91.06 88 GLU A N 1
ATOM 692 C CA . GLU A 1 88 ? 4.209 -13.487 -3.953 1.00 91.06 88 GLU A CA 1
ATOM 693 C C . GLU A 1 88 ? 4.989 -12.570 -4.901 1.00 91.06 88 GLU A C 1
ATOM 695 O O . GLU A 1 88 ? 4.537 -11.462 -5.177 1.00 91.06 88 GLU A O 1
ATOM 700 N N . ARG A 1 89 ? 6.113 -13.050 -5.455 1.00 87.56 89 ARG A N 1
ATOM 701 C CA . ARG A 1 89 ? 7.006 -12.273 -6.342 1.00 87.56 89 ARG A CA 1
ATOM 702 C C . ARG A 1 89 ? 6.749 -12.467 -7.845 1.00 87.56 89 ARG A C 1
ATOM 704 O O . ARG A 1 89 ? 6.823 -11.508 -8.609 1.00 87.56 89 ARG A O 1
ATOM 711 N N . GLY A 1 90 ? 6.396 -13.682 -8.277 1.00 88.19 90 GLY A N 1
ATOM 712 C CA . GLY A 1 90 ? 6.199 -14.018 -9.698 1.00 88.19 90 GLY A CA 1
ATOM 713 C C . GLY A 1 90 ? 7.495 -14.165 -10.506 1.00 88.19 90 GLY A C 1
ATOM 714 O O . GLY A 1 90 ? 8.585 -14.160 -9.943 1.00 88.19 90 GLY A O 1
ATOM 715 N N . ASP A 1 91 ? 7.362 -14.314 -11.829 1.00 86.62 91 ASP A N 1
ATOM 716 C CA . ASP A 1 91 ? 8.496 -14.413 -12.758 1.00 86.62 91 ASP A CA 1
ATOM 717 C C . ASP A 1 91 ? 8.933 -13.021 -13.243 1.00 86.62 91 ASP A C 1
ATOM 719 O O . ASP A 1 91 ? 8.213 -12.341 -13.976 1.00 86.62 91 ASP A O 1
ATOM 723 N N . CYS A 1 92 ? 10.126 -12.603 -12.822 1.00 86.69 92 CYS A N 1
ATOM 724 C CA . CYS A 1 92 ? 10.720 -11.313 -13.163 1.00 86.69 92 CYS A CA 1
ATOM 725 C C . CYS A 1 92 ? 11.672 -11.353 -14.370 1.00 86.69 92 CYS A C 1
ATOM 727 O O . CYS A 1 92 ? 12.261 -10.326 -14.703 1.00 86.69 92 CYS A O 1
ATOM 729 N N . SER A 1 93 ? 11.804 -12.486 -15.071 1.00 83.56 93 SER A N 1
ATOM 730 C CA . SER A 1 93 ? 12.803 -12.694 -16.139 1.00 83.56 93 SER A CA 1
ATOM 731 C C . SER A 1 93 ? 12.731 -11.684 -17.296 1.00 83.56 93 SER A C 1
ATOM 733 O O . SER A 1 93 ? 13.714 -11.463 -18.007 1.00 83.56 93 SER A O 1
ATOM 735 N N . ARG A 1 94 ? 11.565 -11.054 -17.503 1.00 80.94 94 ARG A N 1
ATOM 736 C CA . ARG A 1 94 ? 11.350 -10.012 -18.524 1.00 80.94 94 ARG A CA 1
ATOM 737 C C . ARG A 1 94 ? 12.101 -8.711 -18.207 1.00 80.94 94 ARG A C 1
ATOM 739 O O . ARG A 1 94 ? 12.499 -8.004 -19.132 1.00 80.94 94 ARG A O 1
ATOM 746 N N . PHE A 1 95 ? 12.307 -8.390 -16.932 1.00 75.94 95 PHE A N 1
ATOM 747 C CA . PHE A 1 95 ? 12.915 -7.135 -16.499 1.00 75.94 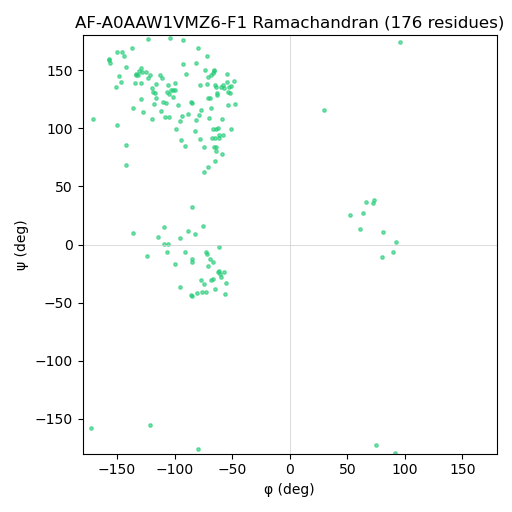95 PHE A CA 1
ATOM 748 C C . PHE A 1 95 ? 14.430 -7.313 -16.375 1.00 75.94 95 PHE A C 1
ATOM 750 O O . PHE A 1 95 ? 14.968 -7.572 -15.307 1.00 75.94 95 PHE A O 1
ATOM 757 N N . ARG A 1 96 ? 15.135 -7.164 -17.504 1.00 64.56 96 ARG A N 1
ATOM 758 C CA . ARG A 1 96 ? 16.607 -7.265 -17.599 1.00 64.56 96 ARG A CA 1
ATOM 759 C C . ARG A 1 96 ? 17.358 -6.034 -17.052 1.00 64.56 96 ARG A C 1
ATOM 761 O O . ARG A 1 96 ? 18.528 -5.853 -17.367 1.00 64.56 96 ARG A O 1
ATOM 768 N N . GLY A 1 97 ? 16.686 -5.178 -16.275 1.00 57.50 97 GLY A N 1
ATOM 769 C CA . GLY A 1 97 ? 17.212 -3.905 -15.760 1.00 57.50 97 GLY A CA 1
ATOM 770 C C . GLY A 1 97 ? 18.251 -4.030 -14.639 1.00 57.50 97 GLY A C 1
ATOM 771 O O . GLY A 1 97 ? 18.860 -3.031 -14.280 1.00 57.50 97 GLY A O 1
ATOM 772 N N . GLY A 1 98 ? 18.498 -5.237 -14.130 1.00 52.38 98 GLY A N 1
ATOM 773 C CA . GLY A 1 98 ? 19.556 -5.514 -13.166 1.00 52.38 98 GLY A CA 1
ATOM 774 C C . GLY A 1 98 ? 19.697 -7.017 -12.982 1.00 52.38 98 GLY A C 1
ATOM 775 O O . GLY A 1 98 ? 18.831 -7.648 -12.390 1.00 52.38 98 GLY A O 1
ATOM 776 N N . VAL A 1 99 ? 20.775 -7.607 -13.499 1.00 55.78 99 VAL A N 1
ATOM 777 C CA . VAL A 1 99 ? 21.148 -8.992 -13.146 1.00 55.78 99 VAL A CA 1
ATOM 778 C C . VAL A 1 99 ? 21.420 -9.094 -11.634 1.00 55.78 99 VAL A C 1
ATOM 780 O O . VAL A 1 99 ? 21.202 -10.150 -11.047 1.00 55.78 99 VAL A O 1
ATOM 783 N N . ASP A 1 100 ? 21.791 -7.969 -11.010 1.00 60.09 100 ASP A N 1
ATOM 784 C CA . ASP A 1 100 ? 22.154 -7.858 -9.596 1.00 60.09 100 ASP A CA 1
ATOM 785 C C . ASP A 1 100 ? 21.029 -7.319 -8.683 1.00 60.09 100 ASP A C 1
ATOM 787 O O . ASP A 1 100 ? 21.103 -7.519 -7.473 1.00 60.09 100 ASP A O 1
ATOM 791 N N . ASP A 1 101 ? 19.977 -6.681 -9.224 1.00 72.44 101 ASP A N 1
ATOM 792 C CA . ASP A 1 101 ? 18.837 -6.175 -8.431 1.00 72.44 101 ASP A CA 1
ATOM 793 C C . ASP A 1 101 ? 17.488 -6.362 -9.163 1.00 72.44 101 ASP A C 1
ATOM 795 O O . ASP A 1 101 ? 17.032 -5.488 -9.910 1.00 72.44 101 ASP A O 1
ATOM 799 N N . PRO A 1 102 ? 16.856 -7.545 -9.030 1.00 83.44 102 PRO A N 1
ATOM 800 C CA . PRO A 1 102 ? 15.575 -7.826 -9.662 1.00 83.44 102 PRO A CA 1
ATOM 801 C C . PRO A 1 102 ? 14.417 -7.094 -8.961 1.00 83.44 102 PRO A C 1
ATOM 803 O O . PRO A 1 102 ? 14.432 -6.968 -7.735 1.00 83.44 102 PRO A O 1
ATOM 806 N N . PRO A 1 103 ? 13.334 -6.729 -9.681 1.00 90.50 103 PRO A N 1
ATOM 807 C CA . PRO A 1 103 ? 12.185 -6.053 -9.077 1.00 90.50 103 PRO A CA 1
ATOM 808 C C . PRO A 1 103 ? 11.598 -6.822 -7.886 1.00 90.50 103 PRO A C 1
ATOM 810 O O . PRO A 1 103 ? 11.587 -8.062 -7.879 1.00 90.50 103 PRO A O 1
ATOM 813 N N . HIS A 1 104 ? 11.072 -6.102 -6.893 1.00 92.56 104 HIS A N 1
ATOM 814 C CA . HIS A 1 104 ? 10.435 -6.692 -5.714 1.00 92.56 104 HIS A CA 1
ATOM 815 C C . HIS A 1 104 ? 9.276 -7.635 -6.075 1.00 92.56 104 HIS A C 1
ATOM 817 O O . HIS A 1 104 ? 9.191 -8.726 -5.516 1.00 92.56 104 HIS A O 1
ATOM 823 N N . CYS A 1 105 ? 8.421 -7.268 -7.039 1.00 93.25 105 CYS A N 1
ATOM 824 C CA . CYS A 1 105 ? 7.366 -8.145 -7.550 1.00 93.25 105 CYS A CA 1
ATOM 825 C C . CYS A 1 105 ? 7.005 -7.846 -9.012 1.00 93.25 105 CYS A C 1
ATOM 827 O O . CYS A 1 105 ? 6.799 -6.695 -9.400 1.00 93.25 105 CYS A O 1
ATOM 829 N N . CYS A 1 106 ? 6.861 -8.907 -9.810 1.00 91.62 106 CYS A N 1
ATOM 830 C CA . CYS A 1 106 ? 6.528 -8.845 -11.237 1.00 91.62 106 CYS A CA 1
ATOM 831 C C . CYS A 1 106 ? 5.164 -9.451 -11.572 1.00 91.62 106 CYS A C 1
ATOM 833 O O . CYS A 1 106 ? 4.801 -9.575 -12.743 1.00 91.62 106 CYS A O 1
ATOM 835 N N . LYS A 1 107 ? 4.377 -9.838 -10.561 1.00 91.50 107 LYS A N 1
ATOM 836 C CA . LYS A 1 107 ? 2.999 -10.269 -10.799 1.00 91.50 107 LYS A CA 1
ATOM 837 C C . LYS A 1 107 ? 2.139 -9.067 -11.164 1.00 91.50 107 LYS A C 1
ATOM 839 O O . LYS A 1 107 ? 2.181 -8.029 -10.514 1.00 91.50 107 LYS A O 1
ATOM 844 N N . ARG A 1 108 ? 1.266 -9.265 -12.154 1.00 88.69 108 ARG A N 1
ATOM 845 C CA . ARG A 1 108 ? 0.225 -8.287 -12.488 1.00 88.69 108 ARG A CA 1
ATOM 846 C C . ARG A 1 108 ? -0.799 -8.122 -11.364 1.00 88.69 108 ARG A C 1
ATOM 848 O O . ARG A 1 108 ? -1.266 -7.018 -11.121 1.00 88.69 108 ARG A O 1
ATOM 855 N N . ASN A 1 109 ? -1.151 -9.229 -10.712 1.00 90.19 109 ASN A N 1
ATOM 856 C CA . ASN A 1 109 ? -2.051 -9.259 -9.564 1.00 90.19 109 ASN A CA 1
ATOM 857 C C . ASN A 1 109 ? -1.204 -9.248 -8.297 1.00 90.19 109 ASN A C 1
ATOM 859 O O . ASN A 1 109 ? -0.572 -10.256 -7.970 1.00 90.19 109 ASN A O 1
ATOM 863 N N . LEU A 1 110 ? -1.190 -8.111 -7.618 1.00 91.44 110 LEU A N 1
ATOM 864 C CA . LEU A 1 110 ? -0.470 -7.931 -6.374 1.00 91.44 110 LEU A CA 1
ATOM 865 C C . LEU A 1 110 ? -1.351 -8.276 -5.184 1.00 91.44 110 LEU A C 1
ATOM 867 O O . LEU A 1 110 ? -2.563 -8.057 -5.189 1.00 91.44 110 LEU A O 1
ATOM 871 N N . LYS A 1 111 ? -0.701 -8.802 -4.151 1.00 93.81 111 LYS A N 1
ATOM 872 C CA . LYS A 1 111 ? -1.256 -8.978 -2.817 1.00 93.81 111 LYS A CA 1
ATOM 873 C C . LYS A 1 111 ? -0.193 -8.545 -1.820 1.00 93.81 111 LYS A C 1
ATOM 875 O O . LYS A 1 111 ? 0.890 -9.123 -1.780 1.00 93.81 111 LYS A O 1
ATOM 880 N N . VAL A 1 112 ? -0.512 -7.509 -1.063 1.00 94.50 112 VAL A N 1
ATOM 881 C CA . VAL A 1 112 ? 0.365 -6.821 -0.122 1.00 94.50 112 VAL A CA 1
ATOM 882 C C . VAL A 1 112 ? -0.181 -6.989 1.284 1.00 94.50 112 VAL A C 1
ATOM 884 O O . VAL A 1 112 ? -1.392 -6.902 1.510 1.00 94.50 112 VAL A O 1
ATOM 887 N N . VAL A 1 113 ? 0.725 -7.241 2.216 1.00 95.25 113 VAL A N 1
ATOM 888 C CA . VAL A 1 113 ? 0.460 -7.343 3.647 1.00 95.25 113 VAL A CA 1
ATOM 889 C C . VAL A 1 113 ? 1.432 -6.447 4.399 1.00 95.25 113 VAL A C 1
ATOM 891 O O . VAL A 1 113 ? 2.536 -6.177 3.931 1.00 95.25 113 VAL A O 1
ATOM 894 N N . ASP A 1 114 ? 1.011 -5.967 5.557 1.00 95.50 114 ASP A N 1
ATOM 895 C CA . ASP A 1 114 ? 1.867 -5.186 6.444 1.00 95.50 114 ASP A CA 1
ATOM 896 C C . ASP A 1 114 ? 3.023 -6.038 6.985 1.00 95.50 114 ASP A C 1
ATOM 898 O O . ASP A 1 114 ? 2.876 -7.246 7.197 1.00 95.50 114 ASP A O 1
ATOM 902 N N . LEU A 1 115 ? 4.154 -5.399 7.268 1.00 96.31 115 LEU A N 1
ATOM 903 C CA . LEU A 1 115 ? 5.268 -6.074 7.929 1.00 96.31 115 LEU A CA 1
ATOM 904 C C . LEU A 1 115 ? 4.954 -6.360 9.408 1.00 96.31 115 LEU A C 1
ATOM 906 O O . LEU A 1 115 ? 4.053 -5.774 10.014 1.00 96.31 115 LEU A O 1
ATOM 910 N N . LEU A 1 116 ? 5.706 -7.277 10.017 1.00 95.31 116 LEU A N 1
ATOM 911 C CA . LEU A 1 116 ? 5.549 -7.614 11.433 1.00 95.31 116 LEU A CA 1
ATOM 912 C C . LEU A 1 116 ? 6.268 -6.603 12.350 1.00 95.31 116 LEU A C 1
ATOM 914 O O . LEU A 1 116 ? 7.250 -5.969 11.936 1.00 95.31 116 LEU A O 1
ATOM 918 N N . PRO A 1 117 ? 5.837 -6.485 13.621 1.00 93.69 117 PRO A N 1
ATOM 919 C CA . PRO A 1 117 ? 6.579 -5.734 14.627 1.00 93.69 117 PRO A CA 1
ATOM 920 C C . PRO A 1 117 ? 8.027 -6.229 14.744 1.00 93.69 117 PRO A C 1
ATOM 922 O O . PRO A 1 117 ? 8.283 -7.430 14.701 1.00 93.69 117 PRO A O 1
ATOM 925 N N . GLY A 1 118 ? 8.978 -5.305 14.906 1.00 93.00 118 GLY A N 1
ATOM 926 C CA . GLY A 1 118 ? 10.413 -5.626 14.986 1.00 93.00 118 GLY A CA 1
ATOM 927 C C . GLY A 1 118 ? 11.167 -5.593 13.650 1.00 93.00 118 GLY A C 1
ATOM 928 O O . GLY A 1 118 ? 12.369 -5.844 13.630 1.00 93.00 118 GLY A O 1
ATOM 929 N N . THR A 1 119 ? 10.490 -5.237 12.553 1.00 93.88 119 THR A N 1
ATOM 930 C CA . THR A 1 119 ? 11.112 -4.909 11.255 1.00 93.88 119 THR A CA 1
ATOM 931 C C . THR A 1 119 ? 12.268 -3.912 11.438 1.00 93.88 119 THR A C 1
ATOM 933 O O . THR A 1 119 ? 12.138 -2.999 12.250 1.00 93.88 119 THR A O 1
ATOM 936 N N . PRO A 1 120 ? 13.404 -4.025 10.731 1.00 95.44 120 PRO A N 1
ATOM 937 C CA . PRO A 1 120 ? 14.513 -3.084 10.881 1.00 95.44 120 PRO A CA 1
ATOM 938 C C . PRO A 1 120 ? 14.141 -1.676 10.386 1.00 95.44 120 PRO A C 1
ATOM 940 O O . PRO A 1 120 ? 13.372 -1.515 9.442 1.00 95.44 120 PRO A O 1
ATOM 943 N N . TYR A 1 121 ? 14.703 -0.635 11.011 1.00 92.50 121 TYR A N 1
ATOM 944 C CA . TYR A 1 121 ? 14.320 0.769 10.774 1.00 92.50 121 TYR A CA 1
ATOM 945 C C . TYR A 1 121 ? 14.413 1.207 9.301 1.00 92.50 121 TYR A C 1
ATOM 947 O O . TYR A 1 121 ? 13.598 1.994 8.834 1.00 92.50 121 TYR A O 1
ATOM 955 N N . ASN A 1 122 ? 15.363 0.658 8.542 1.00 94.06 122 ASN A N 1
ATOM 956 C CA . ASN A 1 122 ? 15.545 0.947 7.115 1.00 94.06 122 ASN A CA 1
ATOM 957 C C . ASN A 1 122 ? 14.425 0.401 6.209 1.00 94.06 122 ASN A C 1
ATOM 959 O O . ASN A 1 122 ? 14.372 0.765 5.039 1.00 94.06 122 ASN A O 1
ATOM 963 N N . GLN A 1 123 ? 13.558 -0.467 6.728 1.00 93.56 123 GLN A N 1
ATOM 964 C CA . GLN A 1 123 ? 12.402 -1.029 6.024 1.00 93.56 123 GLN A CA 1
ATOM 965 C C . GLN A 1 123 ? 11.073 -0.476 6.553 1.00 93.56 123 GLN A C 1
ATOM 967 O O . GLN A 1 123 ? 10.008 -0.860 6.069 1.00 93.56 123 GLN A O 1
ATOM 972 N N . GLN A 1 124 ? 11.118 0.419 7.541 1.00 94.19 124 GLN A N 1
ATOM 973 C CA . GLN A 1 124 ? 9.934 1.007 8.150 1.00 94.19 124 GLN A CA 1
ATOM 974 C C . GLN A 1 124 ? 9.534 2.324 7.481 1.00 94.19 124 GLN A C 1
ATOM 976 O O . GLN A 1 124 ? 10.347 3.067 6.934 1.00 94.19 124 GLN A O 1
ATOM 981 N N . ILE A 1 125 ? 8.251 2.640 7.607 1.00 94.81 125 ILE A N 1
ATOM 982 C CA . ILE A 1 125 ? 7.671 3.954 7.341 1.00 94.81 125 ILE A CA 1
ATOM 983 C C . ILE A 1 125 ? 6.673 4.280 8.461 1.00 94.81 125 ILE A C 1
ATOM 985 O O . ILE A 1 125 ? 6.330 3.430 9.284 1.00 94.81 125 ILE A O 1
ATOM 989 N N . ALA A 1 126 ? 6.203 5.522 8.524 1.00 92.81 126 ALA A N 1
ATOM 990 C CA . ALA A 1 126 ? 5.243 5.950 9.532 1.00 92.81 126 ALA A CA 1
ATOM 991 C C . ALA A 1 126 ? 4.009 5.026 9.598 1.00 92.81 126 ALA A C 1
ATOM 993 O O . ALA A 1 126 ? 3.360 4.768 8.591 1.00 92.81 126 ALA A O 1
ATOM 994 N N . ARG A 1 127 ? 3.650 4.586 10.811 1.00 92.19 127 ARG A N 1
ATOM 995 C CA . ARG A 1 127 ? 2.451 3.779 11.124 1.00 92.19 127 ARG A CA 1
ATOM 996 C C . ARG A 1 127 ? 2.363 2.404 10.432 1.00 92.19 127 ARG A C 1
ATOM 998 O O . ARG A 1 127 ? 1.297 1.790 10.477 1.00 92.19 127 ARG A O 1
ATOM 1005 N N . CYS A 1 128 ? 3.441 1.907 9.830 1.00 91.88 128 CYS A N 1
ATOM 1006 C CA . CYS A 1 128 ? 3.509 0.540 9.309 1.00 91.88 128 CYS A CA 1
ATOM 1007 C C . CYS A 1 128 ? 3.773 -0.486 10.413 1.00 91.88 128 CYS A C 1
ATOM 1009 O O . CYS A 1 128 ? 3.961 -0.147 11.584 1.00 91.88 128 CYS A O 1
ATOM 1011 N N . CYS A 1 129 ? 3.921 -1.731 9.982 1.00 94.00 129 CYS A N 1
ATOM 1012 C CA . CYS A 1 129 ? 4.716 -2.743 10.650 1.00 94.00 129 CYS A CA 1
ATOM 1013 C C . CYS A 1 129 ? 4.091 -3.258 11.954 1.00 94.00 129 CYS A C 1
ATOM 1015 O O . CYS A 1 129 ? 4.779 -3.558 12.931 1.00 94.00 129 CYS A O 1
ATOM 1017 N N . LYS A 1 130 ? 2.759 -3.348 11.969 1.00 94.25 130 LYS A N 1
ATOM 1018 C CA . LYS A 1 130 ? 1.945 -3.837 13.091 1.00 94.25 130 LYS A CA 1
ATOM 1019 C C . LYS A 1 130 ? 1.328 -5.205 12.792 1.00 94.25 130 LYS A C 1
ATOM 1021 O O . LYS A 1 130 ? 0.381 -5.611 13.462 1.00 94.25 130 LYS A O 1
ATOM 1026 N N . GLY A 1 131 ? 1.813 -5.901 11.762 1.00 92.62 131 GLY A N 1
ATOM 1027 C CA . GLY A 1 131 ? 1.219 -7.148 11.279 1.00 92.62 131 GLY A CA 1
ATOM 1028 C C . GLY A 1 131 ? -0.197 -6.952 10.737 1.00 92.62 131 GLY A C 1
ATOM 1029 O O . GLY A 1 131 ? -1.026 -7.852 10.823 1.00 92.62 131 GLY A O 1
ATOM 1030 N N . GLY A 1 132 ? -0.504 -5.751 10.247 1.00 91.69 132 GLY A N 1
ATOM 1031 C CA . GLY A 1 132 ? -1.753 -5.446 9.561 1.00 91.69 132 GLY A CA 1
ATOM 1032 C C . GLY A 1 132 ? -2.923 -5.177 10.499 1.00 91.69 132 GLY A C 1
ATOM 1033 O O . GLY A 1 132 ? -4.064 -5.088 10.044 1.00 91.69 132 GLY A O 1
ATOM 1034 N N . ILE A 1 133 ? -2.669 -5.029 11.797 1.00 93.12 133 ILE A N 1
ATOM 1035 C CA . ILE A 1 133 ? -3.695 -4.640 12.761 1.00 93.12 133 ILE A CA 1
ATOM 1036 C C . ILE A 1 133 ? -4.058 -3.164 12.539 1.00 93.12 133 ILE A C 1
ATOM 1038 O O . ILE A 1 133 ? -3.188 -2.289 12.542 1.00 93.12 133 ILE A O 1
ATOM 1042 N N . LEU A 1 134 ? -5.353 -2.890 12.363 1.00 93.06 134 LEU A N 1
ATOM 1043 C CA . LEU A 1 134 ? -5.910 -1.538 12.257 1.00 93.06 134 LEU A CA 1
ATOM 1044 C C . LEU A 1 134 ? -7.044 -1.377 13.254 1.00 93.06 134 LEU A C 1
ATOM 1046 O O . LEU A 1 134 ? -8.096 -2.001 13.124 1.00 93.06 134 LEU A O 1
ATOM 1050 N N . THR A 1 135 ? -6.857 -0.520 14.244 1.00 92.56 135 THR A N 1
ATOM 1051 C CA . THR A 1 135 ? -7.908 -0.229 15.218 1.00 92.56 135 THR A CA 1
ATOM 1052 C C . THR A 1 135 ? -8.934 0.759 14.672 1.00 92.56 135 THR A C 1
ATOM 1054 O O . THR A 1 135 ? -8.754 1.331 13.600 1.00 92.56 135 THR A O 1
ATOM 1057 N N . SER A 1 136 ? -10.047 0.928 15.382 1.00 89.50 136 SER A N 1
ATOM 1058 C CA . SER A 1 136 ? -10.983 2.022 15.127 1.00 89.50 136 SER A CA 1
ATOM 1059 C C . SER A 1 136 ? -10.312 3.370 15.402 1.00 89.50 136 SER A C 1
ATOM 1061 O O . SER A 1 136 ? -9.694 3.542 16.454 1.00 89.50 136 SER A O 1
ATOM 1063 N N . MET A 1 137 ? -10.507 4.350 14.515 1.00 87.88 137 MET A N 1
ATOM 1064 C CA . MET A 1 137 ? -10.026 5.721 14.727 1.00 87.88 137 MET A CA 1
ATOM 1065 C C . MET A 1 137 ? -10.600 6.383 15.985 1.00 87.88 137 MET A C 1
ATOM 1067 O O . MET A 1 137 ? -9.941 7.239 16.569 1.00 87.88 137 MET A O 1
ATOM 1071 N N . VAL A 1 138 ? -11.803 5.991 16.415 1.00 86.69 138 VAL A N 1
ATOM 1072 C CA . VAL A 1 138 ? -12.432 6.521 17.635 1.00 86.69 138 VAL A CA 1
ATOM 1073 C C . VAL A 1 138 ? -11.777 5.949 18.892 1.00 86.69 138 VAL A C 1
ATOM 1075 O O . VAL A 1 138 ? -11.679 6.646 19.898 1.00 86.69 138 VAL A O 1
ATOM 1078 N N . GLN A 1 139 ? -11.334 4.691 18.845 1.00 86.69 139 GLN A N 1
ATOM 1079 C CA . GLN A 1 139 ? -10.729 4.026 20.001 1.00 86.69 139 GLN A CA 1
ATOM 1080 C C . GLN A 1 139 ? -9.230 4.300 20.126 1.00 86.69 139 GLN A C 1
ATOM 1082 O O . GLN A 1 139 ? -8.750 4.541 21.229 1.00 86.69 139 GLN A O 1
ATOM 1087 N N . ASP A 1 140 ? -8.495 4.255 19.014 1.00 88.75 140 ASP A N 1
ATOM 1088 C CA . ASP A 1 140 ? -7.060 4.527 18.989 1.00 88.75 140 ASP A CA 1
ATOM 1089 C C . ASP A 1 140 ? -6.646 5.122 17.639 1.00 88.75 140 ASP A C 1
ATOM 1091 O O . ASP A 1 140 ? -6.475 4.443 16.623 1.00 88.75 140 ASP A O 1
ATOM 1095 N N . GLN A 1 141 ? -6.438 6.434 17.640 1.00 86.94 141 GLN A N 1
ATOM 1096 C CA . GLN A 1 141 ? -6.077 7.171 16.440 1.00 86.94 141 GLN A CA 1
ATOM 1097 C C . GLN A 1 141 ? -4.688 6.794 15.896 1.00 86.94 141 GLN A C 1
ATOM 1099 O O . GLN A 1 141 ? -4.485 6.853 14.679 1.00 86.94 141 GLN A O 1
ATOM 1104 N N . GLU A 1 142 ? -3.736 6.389 16.740 1.00 86.88 142 GLU A N 1
ATOM 1105 C CA . GLU A 1 142 ? -2.373 6.073 16.298 1.00 86.88 142 GLU A CA 1
ATOM 1106 C C . GLU A 1 142 ? -2.324 4.753 15.536 1.00 86.88 142 GLU A C 1
ATOM 1108 O O . GLU A 1 142 ? -1.670 4.644 14.490 1.00 86.88 142 GLU A O 1
ATOM 1113 N N . THR A 1 143 ? -3.059 3.752 16.021 1.00 89.94 143 THR A N 1
ATOM 1114 C CA . THR A 1 143 ? -3.067 2.427 15.402 1.00 89.94 143 THR A CA 1
ATOM 1115 C C . THR A 1 143 ? -4.153 2.246 14.336 1.00 89.94 143 THR A C 1
ATOM 1117 O O . THR A 1 143 ? -4.094 1.261 13.596 1.00 89.94 143 THR A O 1
ATOM 1120 N N . SER A 1 144 ? -5.044 3.230 14.161 1.00 92.69 144 SER A N 1
ATOM 1121 C CA . SER A 1 144 ? -6.124 3.227 13.154 1.00 92.69 144 SER A CA 1
ATOM 1122 C C . SER A 1 144 ? -5.690 3.408 11.701 1.00 92.69 144 SER A C 1
ATOM 1124 O O . SER A 1 144 ? -6.505 3.272 10.784 1.00 92.69 144 SER A O 1
ATOM 1126 N N . ALA A 1 145 ? -4.414 3.725 11.477 1.00 94.44 145 ALA A N 1
ATOM 1127 C CA . ALA A 1 145 ? -3.856 3.901 10.147 1.00 94.44 145 ALA A CA 1
ATOM 1128 C C . ALA A 1 145 ? -2.633 3.012 9.918 1.00 94.44 145 ALA A C 1
ATOM 1130 O O . ALA A 1 145 ? -1.865 2.749 10.845 1.00 94.44 145 ALA A O 1
ATOM 1131 N N . SER A 1 146 ? -2.433 2.593 8.674 1.00 95.38 146 SER A N 1
ATOM 1132 C CA . SER A 1 146 ? -1.223 1.918 8.202 1.00 95.38 146 SER A CA 1
ATOM 1133 C C . SER A 1 146 ? -0.801 2.530 6.877 1.00 95.38 146 SER A C 1
ATOM 1135 O O . SER A 1 146 ? -1.651 2.889 6.059 1.00 95.38 146 SER A O 1
ATOM 1137 N N . LEU A 1 147 ? 0.503 2.731 6.705 1.00 96.19 147 LEU A N 1
ATOM 1138 C CA . LEU A 1 147 ? 1.065 3.277 5.482 1.00 96.19 147 LEU A CA 1
ATOM 1139 C C . LEU A 1 147 ? 2.183 2.375 4.985 1.00 96.19 147 LEU A C 1
ATOM 1141 O O . LEU A 1 147 ? 2.924 1.790 5.771 1.00 96.19 147 LEU A O 1
ATOM 1145 N N . PHE A 1 148 ? 2.326 2.332 3.670 1.00 96.94 148 PHE A N 1
ATOM 1146 C CA . PHE A 1 148 ? 3.474 1.742 3.004 1.00 96.94 148 PHE A CA 1
ATOM 1147 C C . PHE A 1 148 ? 3.839 2.584 1.786 1.00 96.94 148 PHE A C 1
ATOM 1149 O O . PHE A 1 148 ? 2.994 3.270 1.208 1.00 96.94 148 PHE A O 1
ATOM 1156 N N . GLN A 1 149 ? 5.108 2.562 1.405 1.00 96.69 149 GLN A N 1
ATOM 1157 C CA . GLN A 1 149 ? 5.587 3.245 0.208 1.00 96.69 149 GLN A CA 1
ATOM 1158 C C . GLN A 1 149 ? 5.982 2.217 -0.831 1.00 96.69 149 GLN A C 1
ATOM 1160 O O . GLN A 1 149 ? 6.547 1.184 -0.489 1.00 96.69 149 GLN A O 1
ATOM 1165 N N . MET A 1 150 ? 5.713 2.520 -2.095 1.00 94.88 150 MET A N 1
ATOM 1166 C CA . MET A 1 150 ? 6.102 1.686 -3.215 1.00 94.88 150 MET A CA 1
ATOM 1167 C C . MET A 1 150 ? 6.787 2.491 -4.312 1.00 94.88 150 MET A C 1
ATOM 1169 O O . MET A 1 150 ? 6.456 3.653 -4.561 1.00 94.88 150 MET A O 1
ATOM 1173 N N . THR A 1 151 ? 7.689 1.822 -5.017 1.00 93.12 151 THR A N 1
ATOM 1174 C CA . THR A 1 151 ? 8.315 2.319 -6.239 1.00 93.12 151 THR A CA 1
ATOM 1175 C C . THR A 1 151 ? 7.825 1.475 -7.404 1.00 93.12 151 THR A C 1
ATOM 1177 O O . THR A 1 151 ? 8.092 0.274 -7.464 1.00 93.12 151 THR A O 1
ATOM 1180 N N . VAL A 1 152 ? 7.088 2.098 -8.318 1.00 91.69 152 VAL A N 1
ATOM 1181 C CA . VAL A 1 152 ? 6.480 1.455 -9.487 1.00 91.69 152 VAL A CA 1
ATOM 1182 C C . VAL A 1 152 ? 7.260 1.856 -10.729 1.00 91.69 152 VAL A C 1
ATOM 1184 O O . VAL A 1 152 ? 7.607 3.023 -10.883 1.00 91.69 152 VAL A O 1
ATOM 1187 N N . GLY A 1 153 ? 7.524 0.902 -11.615 1.00 89.75 153 GLY A N 1
ATOM 1188 C CA . GLY A 1 153 ? 8.150 1.126 -12.917 1.00 89.75 153 GLY A CA 1
ATOM 1189 C C . GLY A 1 153 ? 7.288 0.623 -14.064 1.00 89.75 153 GLY A C 1
ATOM 1190 O O . GLY A 1 153 ? 6.222 0.045 -13.849 1.00 89.75 153 GLY A O 1
ATOM 1191 N N . ALA A 1 154 ? 7.759 0.852 -15.289 1.00 86.38 154 ALA A N 1
ATOM 1192 C CA . ALA A 1 154 ? 7.020 0.582 -16.525 1.00 86.38 154 ALA A CA 1
ATOM 1193 C C . ALA A 1 154 ? 5.599 1.202 -16.575 1.00 86.38 154 ALA A C 1
ATOM 1195 O O . ALA A 1 154 ? 4.733 0.737 -17.318 1.00 86.38 154 ALA A O 1
ATOM 1196 N N . ALA A 1 155 ? 5.363 2.285 -15.825 1.00 81.81 155 ALA A N 1
ATOM 1197 C CA . ALA A 1 155 ? 4.087 3.010 -15.795 1.00 81.81 155 ALA A CA 1
ATOM 1198 C C . ALA A 1 155 ? 3.962 4.054 -16.926 1.00 81.81 155 ALA A C 1
ATOM 1200 O O . ALA A 1 155 ? 2.869 4.546 -17.219 1.00 81.81 155 ALA A O 1
ATOM 1201 N N . GLY A 1 156 ? 5.072 4.352 -17.610 1.00 74.44 156 GLY A N 1
ATOM 1202 C CA . GLY A 1 156 ? 5.156 5.336 -18.691 1.00 74.44 156 GLY A CA 1
ATOM 1203 C C . GLY A 1 156 ? 5.643 6.710 -18.220 1.00 74.44 156 GLY A C 1
ATOM 1204 O O . GLY A 1 156 ? 5.853 6.941 -17.036 1.00 74.44 156 GLY A O 1
ATOM 1205 N N . THR A 1 157 ? 5.851 7.625 -19.170 1.00 64.00 157 THR A N 1
ATOM 1206 C CA . THR A 1 157 ? 6.532 8.920 -18.947 1.00 64.00 157 THR A CA 1
ATOM 1207 C C . THR A 1 157 ? 5.595 10.128 -18.916 1.00 64.00 157 THR A C 1
ATOM 1209 O O . THR A 1 157 ? 6.035 11.271 -18.791 1.00 64.00 157 THR A O 1
ATOM 1212 N N . THR A 1 158 ? 4.290 9.915 -19.086 1.00 57.59 158 THR A N 1
ATOM 1213 C CA . THR A 1 158 ? 3.334 11.016 -19.190 1.00 57.59 158 THR A CA 1
ATOM 1214 C C . THR A 1 158 ? 2.873 11.464 -17.810 1.00 57.59 158 THR A C 1
ATOM 1216 O O . THR A 1 158 ? 2.222 10.704 -17.105 1.00 57.59 158 THR A O 1
ATOM 1219 N N . THR A 1 159 ? 3.067 12.745 -17.491 1.00 54.03 159 THR A N 1
ATOM 1220 C CA . THR A 1 159 ? 2.514 13.436 -16.304 1.00 54.03 159 THR A CA 1
ATOM 1221 C C . THR A 1 159 ? 0.977 13.471 -16.252 1.00 54.03 159 THR A C 1
ATOM 1223 O O . THR A 1 159 ? 0.385 13.979 -15.300 1.00 54.03 159 THR A O 1
ATOM 1226 N N . LYS A 1 160 ? 0.299 12.931 -17.272 1.00 51.97 160 LYS A N 1
ATOM 1227 C CA . LYS A 1 160 ? -1.144 12.691 -17.274 1.00 51.97 160 LYS A CA 1
ATOM 1228 C C . LYS A 1 160 ? -1.427 11.429 -16.459 1.00 51.97 160 LYS A C 1
ATOM 1230 O O . LYS A 1 160 ? -1.396 10.343 -17.015 1.00 51.97 160 LYS A O 1
ATOM 1235 N N . CYS A 1 161 ? -1.659 11.648 -15.163 1.00 51.34 161 CYS A N 1
ATOM 1236 C CA . CYS A 1 161 ? -2.200 10.757 -14.129 1.00 51.34 161 CYS A CA 1
ATOM 1237 C C . CYS A 1 161 ? -1.928 9.249 -14.297 1.00 51.34 161 CYS A C 1
ATOM 1239 O O . CYS A 1 161 ? -2.481 8.602 -15.190 1.00 51.34 161 CYS A O 1
ATOM 1241 N N . CYS A 1 162 ? -1.167 8.671 -13.359 1.00 56.53 162 CYS A N 1
ATOM 1242 C CA . CYS A 1 162 ? -1.135 7.226 -13.169 1.00 56.53 162 CYS A CA 1
ATOM 1243 C C . CYS A 1 162 ? -2.567 6.746 -12.977 1.00 56.53 162 CYS A C 1
ATOM 1245 O O . CYS A 1 162 ? -3.319 7.307 -12.175 1.00 56.53 162 CYS A O 1
ATOM 1247 N N . VAL A 1 163 ? -2.954 5.707 -13.704 1.00 63.19 163 VAL A N 1
ATOM 1248 C CA . VAL A 1 163 ? -4.247 5.084 -13.458 1.00 63.19 163 VAL A CA 1
ATOM 1249 C C . VAL A 1 163 ? -4.128 4.378 -12.115 1.00 63.19 163 VAL A C 1
ATOM 1251 O O . VAL A 1 163 ? -3.416 3.384 -12.014 1.00 63.19 163 VAL A O 1
ATOM 1254 N N . VAL A 1 164 ? -4.794 4.906 -11.083 1.00 67.94 164 VAL A N 1
ATOM 1255 C CA . VAL A 1 164 ? -4.888 4.222 -9.787 1.00 67.94 164 VAL A CA 1
ATOM 1256 C C . VAL A 1 164 ? -5.419 2.815 -10.063 1.00 67.94 164 VAL A C 1
ATOM 1258 O O . VAL A 1 164 ? -6.503 2.691 -10.651 1.00 67.94 164 VAL A O 1
ATOM 1261 N N . PRO A 1 165 ? -4.666 1.757 -9.717 1.00 65.62 165 PRO A N 1
ATOM 1262 C CA . PRO A 1 165 ? -5.062 0.417 -10.089 1.00 65.62 165 PRO A CA 1
ATOM 1263 C C . PRO A 1 165 ? -6.367 0.054 -9.373 1.00 65.62 165 PRO A C 1
ATOM 1265 O O . PRO A 1 165 ? -6.526 0.343 -8.181 1.00 65.62 165 PRO A O 1
ATOM 1268 N N . PRO A 1 166 ? -7.320 -0.580 -10.074 1.00 66.06 166 PRO A N 1
ATOM 1269 C CA . PRO A 1 166 ? -8.528 -1.052 -9.432 1.00 66.06 166 PRO A CA 1
ATOM 1270 C C . PRO A 1 166 ? -8.147 -2.114 -8.399 1.00 66.06 166 PRO A C 1
ATOM 1272 O O . PRO A 1 166 ? -7.435 -3.079 -8.696 1.00 66.06 166 PRO A O 1
ATOM 1275 N N . LEU A 1 167 ? -8.637 -1.937 -7.174 1.00 63.88 167 LEU A N 1
ATOM 1276 C CA . LEU A 1 167 ? -8.505 -2.949 -6.134 1.00 63.88 167 LEU A CA 1
ATOM 1277 C C . LEU A 1 167 ? -9.136 -4.258 -6.626 1.00 63.88 167 LEU A C 1
ATOM 1279 O O . LEU A 1 167 ? -10.241 -4.262 -7.184 1.00 63.88 167 LEU A O 1
ATOM 1283 N N . ALA A 1 168 ? -8.430 -5.367 -6.414 1.00 53.56 168 ALA A N 1
ATOM 1284 C CA . ALA A 1 168 ? -8.897 -6.688 -6.799 1.00 53.56 168 ALA A CA 1
ATOM 1285 C C . ALA A 1 168 ? -10.242 -6.962 -6.103 1.00 53.56 168 ALA A C 1
ATOM 1287 O O . ALA A 1 168 ? -10.413 -6.640 -4.931 1.00 53.56 168 ALA A O 1
ATOM 1288 N N . ASN A 1 169 ? -11.207 -7.537 -6.828 1.00 51.22 169 ASN A N 1
ATOM 1289 C CA . ASN A 1 169 ? -12.585 -7.763 -6.361 1.00 51.22 169 ASN A CA 1
ATOM 1290 C C . ASN A 1 169 ? -13.415 -6.487 -6.105 1.00 51.22 169 ASN A C 1
ATOM 1292 O O . ASN A 1 169 ? -14.237 -6.447 -5.190 1.00 51.22 169 ASN A O 1
ATOM 1296 N N . GLY A 1 170 ? -13.240 -5.447 -6.927 1.00 43.19 170 GLY A N 1
ATOM 1297 C CA . GLY A 1 170 ? -14.181 -4.321 -6.987 1.00 43.19 170 GLY A CA 1
ATOM 1298 C C . GLY A 1 170 ? -14.122 -3.383 -5.779 1.00 43.19 170 GLY A C 1
ATOM 1299 O O . GLY A 1 170 ? -15.160 -2.922 -5.314 1.00 43.19 170 GLY A O 1
ATOM 1300 N N . GLY A 1 171 ? -12.929 -3.111 -5.240 1.00 42.03 171 GLY A N 1
ATOM 1301 C CA . GLY A 1 171 ? -12.786 -2.216 -4.080 1.00 42.03 171 GLY A CA 1
ATOM 1302 C C . GLY A 1 171 ? -12.862 -2.909 -2.725 1.00 42.03 171 GLY A C 1
ATOM 1303 O O . GLY A 1 171 ? -12.620 -2.275 -1.700 1.00 42.03 171 GLY A O 1
ATOM 1304 N N . ARG A 1 172 ? -13.177 -4.207 -2.692 1.00 38.81 172 ARG A N 1
ATOM 1305 C CA . ARG A 1 172 ? -13.208 -4.963 -1.444 1.00 38.81 172 ARG A CA 1
ATOM 1306 C C . ARG A 1 172 ? -11.801 -5.330 -1.020 1.00 38.81 172 ARG A C 1
ATOM 1308 O O . ARG A 1 172 ? -11.181 -6.215 -1.604 1.00 38.81 172 ARG A O 1
ATOM 1315 N N . LEU A 1 173 ? -11.348 -4.717 0.072 1.00 48.25 173 LEU A N 1
ATOM 1316 C CA . LEU A 1 173 ? -10.349 -5.345 0.921 1.00 48.25 173 LEU A CA 1
ATOM 1317 C C . LEU A 1 173 ? -10.826 -6.791 1.151 1.00 48.25 173 LEU A C 1
ATOM 1319 O O . LEU A 1 173 ? -11.935 -7.003 1.655 1.00 48.25 173 LEU A O 1
ATOM 1323 N N . LEU A 1 174 ? -10.019 -7.785 0.768 1.00 46.75 174 LEU A N 1
ATOM 1324 C CA . LEU A 1 174 ? -10.147 -9.130 1.325 1.00 46.75 174 LEU A CA 1
ATOM 1325 C C . LEU A 1 174 ? -9.649 -9.037 2.772 1.00 46.75 174 LEU A C 1
ATOM 1327 O O . LEU A 1 174 ? -8.616 -9.586 3.147 1.00 46.75 174 LEU A O 1
ATOM 1331 N N . LEU A 1 175 ? -10.401 -8.304 3.594 1.00 45.91 175 LEU A 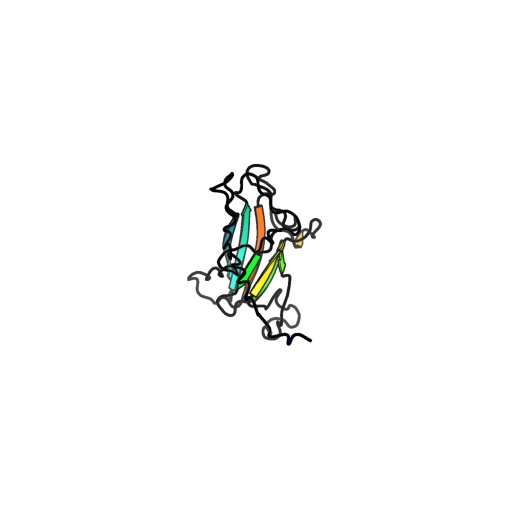N 1
ATOM 1332 C CA . LEU A 1 175 ? -10.590 -8.704 4.969 1.00 45.91 175 LEU A CA 1
ATOM 1333 C C . LEU A 1 175 ? -11.204 -10.083 4.830 1.00 45.91 175 LEU A C 1
ATOM 1335 O O . LEU A 1 175 ? -12.321 -10.222 4.327 1.00 45.91 175 LEU A O 1
ATOM 1339 N N . LEU A 1 176 ? -10.440 -11.122 5.143 1.00 36.84 176 LEU A N 1
ATOM 1340 C CA . LEU A 1 176 ? -11.050 -12.405 5.423 1.00 36.84 176 LEU A CA 1
ATOM 1341 C C . LEU A 1 176 ? -11.941 -12.149 6.640 1.00 36.84 176 LEU A C 1
ATOM 1343 O O . LEU A 1 176 ? -11.472 -12.161 7.769 1.00 36.84 176 LEU A O 1
ATOM 1347 N N . TRP A 1 177 ? -13.202 -11.810 6.371 1.00 33.53 177 TRP A N 1
ATOM 1348 C CA . TRP A 1 177 ? -14.290 -11.770 7.331 1.00 33.53 177 TRP A CA 1
ATOM 1349 C C . TRP A 1 177 ? -14.491 -13.215 7.801 1.00 33.53 177 TRP A C 1
ATOM 1351 O O . TRP A 1 177 ? -15.307 -13.947 7.242 1.00 33.53 177 TRP A O 1
ATOM 1361 N N . ARG A 1 178 ? -13.660 -13.673 8.735 1.00 32.47 178 ARG A N 1
ATOM 1362 C CA . ARG A 1 178 ? -13.970 -14.814 9.591 1.00 32.47 178 ARG A CA 1
ATOM 1363 C C . ARG A 1 178 ? -14.296 -14.297 10.975 1.00 32.47 178 ARG A C 1
ATOM 1365 O O . ARG A 1 178 ? -13.605 -13.353 11.410 1.00 32.47 178 ARG A O 1
#

Nearest PDB structures (foldseek):
  2b8m-assembly1_A-2  TM=3.307E-01  e=4.039E-01  Methanocaldococcus jannaschii
  3abz-assembly1_C  TM=4.591E-01  e=1.683E+00  Kluyveromyces marxianus
  3abz-assembly1_D  TM=2.755E-01  e=1.997E+00  Kluyveromyces marxianus
  3abz-assembly1_A  TM=4.655E-01  e=7.858E+00  Kluyveromyces marxianus

Radius of gyration: 21.48 Å; Cα contacts (8 Å, |Δi|>4): 371; chains: 1; bounding box: 62×71×39 Å